Protein AF-A0A1A8XSC7-F1 (afdb_monomer)

InterPro domains:
  IPR036280 Multiheme cytochrome superfamily [SSF48695] (88-201)

Organism: NCBI:txid1860101

Sequence (23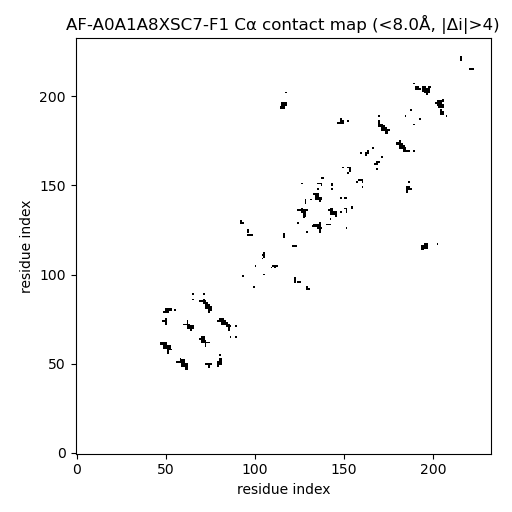3 aa):
MKKLAIYSVVVALCGSTLYAVFAAE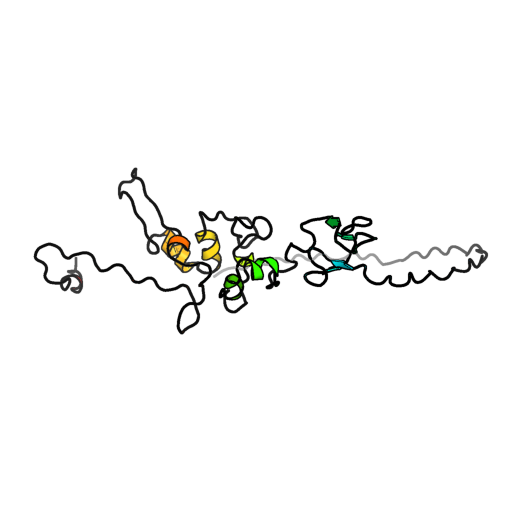KPAAAKEAAAQAEPAKEEAAKEPLVCFESRKGASEITQKDVKPGWPNVKCSPTTGAALWYGDPFDSTVPKDKRPAPIPTMAAMVPDLANFEHGRGRIWCMDCHHTTQRNKLVDHFGDPISFDQPQLLCGKCHGDKLRDWRDGIHGKRIGEFTSTGKKRWFTCTECHNPHNVQDGARNRGFVKLQPEPPPQLSRGMKDAGHEKLHPIPH

Solvent-accessible surface area (backbone atoms only — not comparable to full-atom values): 15677 Å² total; per-residue (Å²): 135,90,81,88,84,86,82,88,85,88,83,85,91,84,89,80,79,92,78,87,82,81,80,86,79,82,85,76,87,75,80,84,74,84,74,77,78,74,78,77,76,75,73,72,81,70,76,77,53,63,18,23,69,84,43,87,92,74,44,75,45,71,50,45,68,77,45,96,95,38,44,43,40,41,60,35,93,88,78,35,36,49,73,46,68,49,59,90,56,68,88,67,64,74,94,58,74,65,92,71,92,50,69,67,52,50,71,75,46,54,66,67,80,72,51,45,37,61,91,76,78,42,38,73,63,66,49,26,22,88,84,53,67,89,22,26,18,47,97,89,65,50,81,33,56,75,92,45,48,49,68,48,53,29,77,80,40,48,68,59,41,48,32,35,74,76,59,79,38,75,56,74,51,69,47,90,53,95,87,44,65,66,48,72,58,54,59,67,82,79,37,63,86,61,40,43,38,33,70,100,78,58,48,44,57,71,80,77,81,77,78,78,78,78,83,70,61,93,90,56,92,69,73,68,73,76,73,53,76,79,77,88,127

Radius of gyration: 35.13 Å; Cα contacts (8 Å, |Δi|>4): 224; chains: 1; bounding box: 55×76×104 Å

pLDDT: mean 75.12, std 19.54, range [30.11, 96.62]

Secondary structure (DSSP, 8-state):
------------------------PPPP-----------------PPP-EEESSSTTT-EEE--EEETTEESEEE-TTT-BEEEES-TTTTTS-SSSS----HHHHHH-GGGGG-B-GGGTS-HHHHB-SS-TTSEE-SSS-EE-TT-HHHHHTTT-HHHHHHHHHTSSS-EEE-SSSSS-EEE--GGGTS-TTB-B-TTTT-BSPPPPPPPPPPPPTT-S-SGGGGSPPPP-

Nearest PDB structures (foldseek):
  3ng2-assembly1_B  TM=2.101E-01  e=7.142E+00  Rattus norvegicus

Foldseek 3Di:
DDDDDDDDDDDDDDDDDDDDDDDDDDDDDDDDPPPPPDPPPPPPPPDFLKAAEPDVPPDIDTWDAPDVVFTQFDADPVPSHTPDGGPPCVVVQDPDQADDDDPVCCVPPVCVVVQQAPVRPHHLCLFAQRPPRCFGAAPVRDTHHPVASLRSVCVPPVVQSVCLVVPVDFDKDWDPDPPTDIDTDHPVVQWPPRQQQDDPRGGGTDDDDDDPDDDDDPPDPDPVVVVDDDDDD

Structure (mmCIF, N/CA/C/O backbone):
data_AF-A0A1A8XSC7-F1
#
_entry.id   AF-A0A1A8XSC7-F1
#
loop_
_atom_site.group_PDB
_atom_site.id
_atom_site.type_symbol
_atom_site.label_atom_id
_atom_site.label_alt_id
_atom_site.label_comp_id
_atom_site.label_asym_id
_atom_site.label_entity_id
_atom_site.label_seq_id
_atom_site.pdbx_PDB_ins_code
_atom_site.Cartn_x
_atom_site.Cartn_y
_atom_site.Cartn_z
_atom_site.occupancy
_atom_site.B_iso_or_equiv
_atom_site.auth_seq_id
_atom_site.auth_comp_id
_atom_site.auth_asym_id
_atom_site.auth_atom_id
_atom_site.pdbx_PDB_model_num
ATOM 1 N N . MET A 1 1 ? -19.253 -53.123 13.949 1.00 36.94 1 MET A N 1
ATOM 2 C CA . MET A 1 1 ? -20.228 -54.020 13.294 1.00 36.94 1 MET A CA 1
ATOM 3 C C . MET A 1 1 ? -20.602 -53.436 11.937 1.00 36.94 1 MET A C 1
ATOM 5 O O . MET A 1 1 ? -21.121 -52.337 11.932 1.00 36.94 1 MET A O 1
ATOM 9 N N . LYS A 1 2 ? -20.310 -54.191 10.860 1.00 36.22 2 LYS A N 1
ATOM 10 C CA . LYS A 1 2 ? -20.914 -54.225 9.501 1.00 36.22 2 LYS A CA 1
ATOM 11 C C . LYS A 1 2 ? -21.021 -52.917 8.674 1.00 36.22 2 LYS A C 1
ATOM 13 O O . LYS A 1 2 ? -21.604 -51.963 9.146 1.00 36.22 2 LYS A O 1
ATOM 18 N N . LYS A 1 3 ? -20.630 -52.828 7.393 1.00 37.50 3 LYS A N 1
ATOM 19 C CA . LYS A 1 3 ? -19.954 -53.714 6.417 1.00 37.50 3 LYS A CA 1
ATOM 20 C C . LYS A 1 3 ? -19.481 -52.835 5.236 1.00 37.50 3 LYS A C 1
ATOM 22 O O . LYS A 1 3 ? -20.209 -51.946 4.812 1.00 37.50 3 LYS A O 1
ATOM 27 N N . LEU A 1 4 ? -18.299 -53.148 4.705 1.00 47.28 4 LEU A N 1
ATOM 28 C CA . LEU A 1 4 ? -17.791 -52.752 3.386 1.00 47.28 4 LEU A CA 1
ATOM 29 C C . LEU A 1 4 ? -18.582 -53.470 2.276 1.00 47.28 4 LEU A C 1
ATOM 31 O O . LEU A 1 4 ? -18.972 -54.623 2.471 1.00 47.28 4 LEU A O 1
ATOM 35 N N . ALA A 1 5 ? -18.758 -52.836 1.114 1.00 44.12 5 ALA A N 1
ATOM 36 C CA . ALA A 1 5 ? -19.238 -53.499 -0.099 1.00 44.12 5 ALA A CA 1
ATOM 37 C C . ALA A 1 5 ? -18.384 -53.082 -1.306 1.00 44.12 5 ALA A C 1
ATOM 39 O O . ALA A 1 5 ? -18.576 -52.032 -1.911 1.00 44.12 5 ALA A O 1
ATOM 40 N N . ILE A 1 6 ? -17.414 -53.944 -1.596 1.00 43.53 6 ILE A N 1
ATOM 41 C CA . ILE A 1 6 ? -16.672 -54.066 -2.849 1.00 43.53 6 ILE A CA 1
ATOM 42 C C . ILE A 1 6 ? -17.483 -55.037 -3.716 1.00 43.53 6 ILE A C 1
ATOM 44 O O . ILE A 1 6 ? -17.836 -56.107 -3.223 1.00 43.53 6 ILE A O 1
ATOM 48 N N . TYR A 1 7 ? -17.745 -54.706 -4.981 1.00 39.22 7 TYR A N 1
ATOM 49 C CA . TYR A 1 7 ? -18.117 -55.703 -5.988 1.00 39.22 7 TYR A CA 1
ATOM 50 C C . TYR A 1 7 ? -17.350 -55.456 -7.282 1.00 39.22 7 TYR A C 1
ATOM 52 O O . TYR A 1 7 ? -17.607 -54.516 -8.029 1.00 39.22 7 TYR A O 1
ATOM 60 N N . SER A 1 8 ? -16.394 -56.348 -7.505 1.00 36.47 8 SER A N 1
ATOM 61 C CA . SER A 1 8 ? -15.754 -56.636 -8.777 1.00 36.47 8 SER A CA 1
ATOM 62 C C . SER A 1 8 ? -16.719 -57.433 -9.660 1.00 36.47 8 SER A C 1
ATOM 64 O O . SER A 1 8 ? -17.289 -58.416 -9.189 1.00 36.47 8 SER A O 1
ATOM 66 N N . VAL A 1 9 ? -16.834 -57.088 -10.944 1.00 40.62 9 VAL A N 1
ATOM 67 C CA . VAL A 1 9 ? -17.224 -58.036 -12.000 1.00 40.62 9 VAL A CA 1
ATOM 68 C C . VAL A 1 9 ? -16.253 -57.873 -13.166 1.00 40.62 9 VAL A C 1
ATOM 70 O O . VAL A 1 9 ? -16.079 -56.789 -13.714 1.00 40.62 9 VAL A O 1
ATOM 73 N N . VAL A 1 10 ? -15.600 -58.987 -13.483 1.00 38.53 10 VAL A N 1
ATOM 74 C CA . VAL A 1 10 ? -14.667 -59.229 -14.583 1.00 38.53 10 VAL A CA 1
ATOM 75 C C . VAL A 1 10 ? -15.436 -59.910 -15.717 1.00 38.53 10 VAL A C 1
ATOM 77 O O . VAL A 1 10 ? -16.060 -60.935 -15.462 1.00 38.53 10 VAL A O 1
ATOM 80 N N . VAL A 1 11 ? -15.331 -59.396 -16.948 1.00 36.97 11 VAL A N 1
ATOM 81 C CA . VAL A 1 11 ? -15.501 -60.116 -18.235 1.00 36.97 11 VAL A CA 1
ATOM 82 C C . VAL A 1 11 ? -14.579 -59.383 -19.230 1.00 36.97 11 VAL A C 1
ATOM 84 O O . VAL A 1 11 ? -14.825 -58.225 -19.538 1.00 36.97 11 VAL A O 1
ATOM 87 N N . ALA A 1 12 ? -13.340 -59.810 -19.481 1.00 36.09 12 ALA A N 1
ATOM 88 C CA . ALA A 1 12 ? -12.877 -60.932 -20.308 1.00 36.09 12 ALA A CA 1
ATOM 89 C C . ALA A 1 12 ? -13.112 -60.763 -21.830 1.00 36.09 12 ALA A C 1
ATOM 91 O O . ALA A 1 12 ? -14.204 -60.995 -22.328 1.00 36.09 12 ALA A O 1
ATOM 92 N N . LEU A 1 13 ? -11.996 -60.460 -22.517 1.00 34.28 13 LEU A N 1
ATOM 93 C CA . LEU A 1 13 ? -11.533 -60.991 -23.813 1.00 34.28 13 LEU A CA 1
ATOM 94 C C . LEU A 1 13 ? -12.309 -60.684 -25.108 1.00 34.28 13 LEU A C 1
ATOM 96 O O . LEU A 1 13 ? -13.335 -61.286 -25.383 1.00 34.28 13 LEU A O 1
ATOM 100 N N . CYS A 1 14 ? -11.675 -59.855 -25.947 1.00 31.55 14 CYS A N 1
ATOM 101 C CA . CYS A 1 14 ? -11.429 -60.011 -27.397 1.00 31.55 14 CYS A CA 1
ATOM 102 C C . CYS A 1 14 ? -10.507 -58.826 -27.782 1.00 31.55 14 CYS A C 1
ATOM 104 O O . CYS A 1 14 ? -10.908 -57.683 -27.629 1.00 31.55 14 CYS A O 1
ATOM 106 N N . GLY A 1 15 ? -9.233 -58.933 -28.166 1.00 37.44 15 GLY A N 1
ATOM 107 C CA . GLY A 1 15 ? -8.536 -60.020 -28.839 1.00 37.44 15 GLY A CA 1
ATOM 108 C C . GLY A 1 15 ? -8.502 -59.793 -30.353 1.00 37.44 15 GLY A C 1
ATOM 109 O O . GLY A 1 15 ? -9.003 -60.636 -31.080 1.00 37.44 15 GLY A O 1
ATOM 110 N N . SER A 1 16 ? -7.948 -58.676 -30.843 1.00 44.84 16 SER A N 1
ATOM 111 C CA . SER A 1 16 ? -7.722 -58.476 -32.286 1.00 44.84 16 SER A CA 1
ATOM 112 C C . SER A 1 16 ? -6.437 -57.684 -32.559 1.00 44.84 16 SER A C 1
ATOM 114 O O . SER A 1 16 ? -6.427 -56.461 -32.662 1.00 44.84 16 SER A O 1
ATOM 116 N N . THR A 1 17 ? -5.339 -58.439 -32.575 1.00 41.50 17 THR A N 1
ATOM 117 C CA . THR A 1 17 ? -4.285 -58.453 -33.604 1.00 41.50 17 THR A CA 1
ATOM 118 C C . THR A 1 17 ? -4.012 -57.172 -34.403 1.00 41.50 17 THR A C 1
ATOM 120 O O . THR A 1 17 ? -4.760 -56.796 -35.304 1.00 41.50 17 THR A O 1
ATOM 123 N N . LEU A 1 18 ? -2.824 -56.620 -34.150 1.00 44.22 18 LEU A N 1
ATOM 124 C CA . LEU A 1 18 ? -2.023 -55.824 -35.078 1.00 44.22 18 LEU A CA 1
ATOM 125 C C . LEU A 1 18 ? -1.808 -56.583 -36.398 1.00 44.22 18 LEU A C 1
ATOM 127 O O . LEU A 1 18 ? -1.212 -57.656 -36.389 1.00 44.22 18 LEU A O 1
ATOM 131 N N . TYR A 1 19 ? -2.205 -55.988 -37.521 1.00 35.56 19 TYR A N 1
ATOM 132 C CA . TYR A 1 19 ? -1.613 -56.260 -38.832 1.00 35.56 19 TYR A CA 1
ATOM 133 C C . TYR A 1 19 ? -1.461 -54.933 -39.578 1.00 35.56 19 TYR A C 1
ATOM 135 O O . TYR A 1 19 ? -2.434 -54.334 -40.030 1.00 35.56 19 TYR A O 1
ATOM 143 N N . ALA A 1 20 ? -0.217 -54.462 -39.671 1.00 42.94 20 ALA A N 1
ATOM 144 C CA . ALA A 1 20 ? 0.171 -53.397 -40.581 1.00 42.94 20 ALA A CA 1
ATOM 145 C C . ALA A 1 20 ? 0.176 -53.960 -42.010 1.00 42.94 20 ALA A C 1
ATOM 147 O O . ALA A 1 20 ? 0.915 -54.898 -42.310 1.00 42.94 20 ALA A O 1
ATOM 148 N N . VAL A 1 21 ? -0.652 -53.393 -42.885 1.00 40.00 21 VAL A N 1
ATOM 149 C CA . VAL A 1 21 ? -0.603 -53.654 -44.326 1.00 40.00 21 VAL A CA 1
ATOM 150 C C . VAL A 1 21 ? 0.410 -52.687 -44.931 1.00 40.00 21 VAL A C 1
ATOM 152 O O . VAL A 1 21 ? 0.133 -51.501 -45.086 1.00 40.00 21 VAL A O 1
ATOM 155 N N . PHE A 1 22 ? 1.596 -53.196 -45.262 1.00 36.81 22 PHE A N 1
ATOM 156 C CA . PHE A 1 22 ? 2.521 -52.525 -46.169 1.00 36.81 22 PHE A CA 1
ATOM 157 C C . PHE A 1 22 ? 2.090 -52.845 -47.603 1.00 36.81 22 PHE A C 1
ATOM 159 O O . PHE A 1 22 ? 2.323 -53.948 -48.095 1.00 36.81 22 PHE A O 1
ATOM 166 N N . ALA A 1 23 ? 1.443 -51.890 -48.270 1.00 39.00 23 ALA A N 1
ATOM 167 C CA . ALA A 1 23 ? 1.305 -51.918 -49.718 1.00 39.00 23 ALA A CA 1
ATOM 168 C C . ALA A 1 23 ? 2.609 -51.387 -50.330 1.00 39.00 23 ALA A C 1
ATOM 170 O O . ALA A 1 23 ? 3.002 -50.246 -50.099 1.00 39.00 23 ALA A O 1
ATOM 171 N N . ALA A 1 24 ? 3.300 -52.254 -51.065 1.00 35.97 24 ALA A N 1
ATOM 172 C CA . ALA A 1 24 ? 4.473 -51.907 -51.846 1.00 35.97 24 ALA A CA 1
ATOM 173 C C . ALA A 1 24 ? 4.038 -51.213 -53.145 1.00 35.97 24 ALA A C 1
ATOM 175 O O . ALA A 1 24 ? 3.480 -51.861 -54.031 1.00 35.97 24 ALA A O 1
ATOM 176 N N . GLU A 1 25 ? 4.338 -49.922 -53.285 1.00 43.41 25 GLU A N 1
ATOM 177 C CA . GLU A 1 25 ? 4.383 -49.262 -54.591 1.00 43.41 25 GLU A CA 1
ATOM 178 C C . GLU A 1 25 ? 5.827 -49.205 -55.100 1.00 43.41 25 GLU A C 1
ATOM 180 O O . GLU A 1 25 ? 6.772 -48.817 -54.413 1.00 43.41 25 GLU A O 1
ATOM 185 N N . LYS A 1 26 ? 5.976 -49.681 -56.333 1.00 37.47 26 LYS A N 1
ATOM 186 C CA . LYS A 1 26 ? 7.204 -49.766 -57.122 1.00 37.47 26 LYS A CA 1
ATOM 187 C C . LYS A 1 26 ? 7.673 -48.341 -57.480 1.00 37.47 26 LYS A C 1
ATOM 189 O O . LYS A 1 26 ? 6.829 -47.519 -57.831 1.00 37.47 26 LYS A O 1
ATOM 194 N N . PRO A 1 27 ? 8.981 -48.026 -57.439 1.00 37.53 27 PRO A N 1
ATOM 195 C CA . PRO A 1 27 ? 9.448 -46.653 -57.584 1.00 37.53 27 PRO A CA 1
ATOM 196 C C . PRO A 1 27 ? 9.370 -46.209 -59.049 1.00 37.53 27 PRO A C 1
ATOM 198 O O . PRO A 1 27 ? 9.966 -46.828 -59.933 1.00 37.53 27 PRO A O 1
ATOM 201 N N . ALA A 1 28 ? 8.651 -45.117 -59.308 1.00 34.94 28 ALA A N 1
ATOM 202 C CA . ALA A 1 28 ? 8.804 -44.357 -60.539 1.00 34.94 28 ALA A CA 1
ATOM 203 C C . ALA A 1 28 ? 10.085 -43.519 -60.433 1.00 34.94 28 ALA A C 1
ATOM 205 O O . ALA A 1 28 ? 10.288 -42.786 -59.466 1.00 34.94 28 ALA A O 1
ATOM 206 N N . ALA A 1 29 ? 10.963 -43.670 -61.422 1.00 39.88 29 ALA A N 1
ATOM 207 C CA . ALA A 1 29 ? 12.232 -42.970 -61.527 1.00 39.88 29 ALA A CA 1
ATOM 208 C C . ALA A 1 29 ? 12.029 -41.444 -61.545 1.00 39.88 29 ALA A C 1
ATOM 210 O O . ALA A 1 29 ? 11.581 -40.879 -62.543 1.00 39.88 29 ALA A O 1
ATOM 211 N N . ALA A 1 30 ? 12.395 -40.775 -60.452 1.00 34.94 30 ALA A N 1
ATOM 212 C CA . ALA A 1 30 ? 12.607 -39.337 -60.441 1.00 34.94 30 ALA A CA 1
ATOM 213 C C . ALA A 1 30 ? 14.041 -39.060 -60.909 1.00 34.94 30 ALA A C 1
ATOM 215 O O . ALA A 1 30 ? 15.007 -39.479 -60.274 1.00 34.94 30 ALA A O 1
ATOM 216 N N . LYS A 1 31 ? 14.173 -38.373 -62.047 1.00 35.12 31 LYS A N 1
ATOM 217 C CA . LYS A 1 31 ? 15.425 -37.739 -62.466 1.00 35.12 31 LYS A CA 1
ATOM 218 C C . LYS A 1 31 ? 15.858 -36.757 -61.376 1.00 35.12 31 LYS A C 1
ATOM 220 O O . LYS A 1 31 ? 15.142 -35.794 -61.110 1.00 35.12 31 LYS A O 1
ATOM 225 N N . GLU A 1 32 ? 17.041 -36.970 -60.809 1.00 30.11 32 GLU A N 1
ATOM 226 C CA . GLU A 1 32 ? 17.789 -35.925 -60.113 1.00 30.11 32 GLU A CA 1
ATOM 227 C C . GLU A 1 32 ? 18.066 -34.785 -61.099 1.00 30.11 32 GLU A C 1
ATOM 229 O O . GLU A 1 32 ? 18.930 -34.874 -61.970 1.00 30.11 32 GLU A O 1
ATOM 234 N N . ALA A 1 33 ? 17.313 -33.697 -60.970 1.00 33.00 33 ALA A N 1
ATOM 235 C CA . ALA A 1 33 ? 17.816 -32.383 -61.319 1.00 33.00 33 ALA A CA 1
ATOM 236 C C . ALA A 1 33 ? 18.421 -31.818 -60.034 1.00 33.00 33 ALA A C 1
ATOM 238 O O . ALA A 1 33 ? 17.700 -31.382 -59.137 1.00 33.00 33 ALA A O 1
ATOM 239 N N . ALA A 1 34 ? 19.747 -31.890 -59.929 1.00 33.66 34 ALA A N 1
ATOM 240 C CA . ALA A 1 34 ? 20.508 -31.207 -58.899 1.00 33.66 34 ALA A CA 1
ATOM 241 C C . ALA A 1 34 ? 20.310 -29.691 -59.066 1.00 33.66 34 ALA A C 1
ATOM 243 O O . ALA A 1 34 ? 21.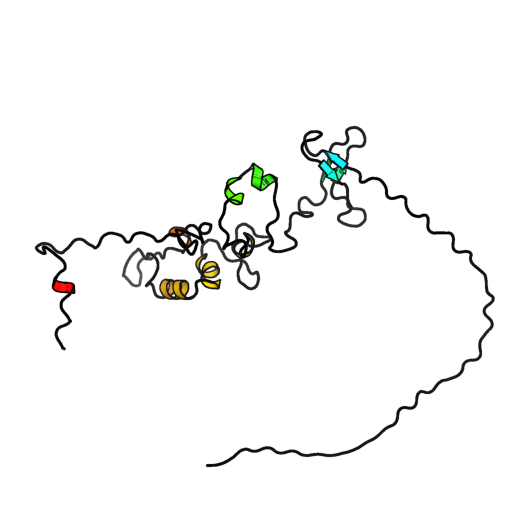041 -29.027 -59.799 1.00 33.66 34 ALA A O 1
ATOM 244 N N . ALA A 1 35 ? 19.286 -29.149 -58.409 1.00 34.97 35 ALA A N 1
ATOM 245 C CA . ALA A 1 35 ? 19.199 -27.728 -58.136 1.00 34.97 35 ALA A CA 1
ATOM 246 C C . ALA A 1 35 ? 20.255 -27.430 -57.070 1.00 34.97 35 ALA A C 1
ATOM 248 O O . ALA A 1 35 ? 20.116 -27.806 -55.906 1.00 34.97 35 ALA A O 1
ATOM 249 N N . GLN A 1 36 ? 21.354 -26.826 -57.509 1.00 36.91 36 GLN A N 1
ATOM 250 C CA . GLN A 1 36 ? 22.374 -26.278 -56.632 1.00 36.91 36 GLN A CA 1
ATOM 251 C C . GLN A 1 36 ? 21.684 -25.278 -55.700 1.00 36.91 36 GLN A C 1
ATOM 253 O O . GLN A 1 36 ? 21.154 -24.265 -56.152 1.00 36.91 36 GLN A O 1
ATOM 258 N N . ALA A 1 37 ? 21.639 -25.601 -54.409 1.00 39.28 37 ALA A N 1
ATOM 259 C CA . ALA A 1 37 ? 21.249 -24.647 -53.390 1.00 39.28 37 ALA A CA 1
ATOM 260 C C . ALA A 1 37 ? 22.283 -23.516 -53.407 1.00 39.28 37 ALA A C 1
ATOM 262 O O . ALA A 1 37 ? 23.449 -23.733 -53.070 1.00 39.28 37 ALA A O 1
ATOM 263 N N . GLU A 1 38 ? 21.867 -22.327 -53.842 1.00 38.31 38 GLU A N 1
ATOM 264 C CA . GLU A 1 38 ? 22.633 -21.112 -53.591 1.00 38.31 38 GLU A CA 1
ATOM 265 C C . GLU A 1 38 ? 22.860 -21.002 -52.077 1.00 38.31 38 GLU A C 1
ATOM 267 O O . GLU A 1 38 ? 21.919 -21.202 -51.299 1.00 38.31 38 GLU A O 1
ATOM 272 N N . PRO A 1 39 ? 24.090 -20.714 -51.624 1.00 36.94 39 PRO A N 1
ATOM 273 C CA . PRO A 1 39 ? 24.331 -20.512 -50.212 1.00 36.94 39 PRO A CA 1
ATOM 274 C C . PRO A 1 39 ? 23.514 -19.298 -49.778 1.00 36.94 39 PRO A C 1
ATOM 276 O O . PRO A 1 39 ? 23.629 -18.214 -50.359 1.00 36.94 39 PRO A O 1
ATOM 279 N N . ALA A 1 40 ? 22.673 -19.497 -48.762 1.00 40.56 40 ALA A N 1
ATOM 280 C CA . ALA A 1 40 ? 22.023 -18.409 -48.059 1.00 40.56 40 ALA A CA 1
ATOM 281 C C . ALA A 1 40 ? 23.102 -17.379 -47.720 1.00 40.56 40 ALA A C 1
ATOM 283 O O . ALA A 1 40 ? 24.051 -17.687 -46.996 1.00 40.56 40 ALA A O 1
ATOM 284 N N . LYS A 1 41 ? 22.982 -16.177 -48.297 1.00 33.94 41 LYS A N 1
ATOM 285 C CA . LYS A 1 41 ? 23.755 -15.025 -47.852 1.00 33.94 41 LYS A CA 1
ATOM 286 C C . LYS A 1 41 ? 23.493 -14.896 -46.363 1.00 33.94 41 LYS A C 1
ATOM 288 O O . LYS A 1 41 ? 22.394 -14.533 -45.954 1.00 33.94 41 LYS A O 1
ATOM 293 N N . GLU A 1 42 ? 24.509 -15.234 -45.589 1.00 42.88 42 GLU A N 1
ATOM 294 C CA . GLU A 1 42 ? 24.649 -14.827 -44.210 1.00 42.88 42 GLU A CA 1
ATOM 295 C C . GLU A 1 42 ? 24.476 -13.308 -44.208 1.00 42.88 42 GLU A C 1
ATOM 297 O O . GLU A 1 42 ? 25.292 -12.556 -44.751 1.00 42.88 42 GLU A O 1
ATOM 302 N N . GLU A 1 43 ? 23.307 -12.867 -43.753 1.00 44.00 43 GLU A N 1
ATOM 303 C CA . GLU A 1 43 ? 22.984 -11.461 -43.632 1.00 44.00 43 GLU A CA 1
ATOM 304 C C . GLU A 1 43 ? 23.936 -10.933 -42.565 1.00 44.00 43 GLU A C 1
ATOM 306 O O . GLU A 1 43 ? 23.776 -11.218 -41.379 1.00 44.00 43 GLU A O 1
ATOM 311 N N . ALA A 1 44 ? 25.006 -10.272 -43.019 1.00 36.44 44 ALA A N 1
ATOM 312 C CA . ALA A 1 44 ? 26.000 -9.660 -42.158 1.00 36.44 44 ALA A CA 1
ATOM 313 C C . ALA A 1 44 ? 25.262 -8.935 -41.035 1.00 36.44 44 ALA A C 1
ATOM 315 O O . ALA A 1 44 ? 24.423 -8.073 -41.316 1.00 36.44 44 ALA A O 1
ATOM 316 N N . ALA A 1 45 ? 25.533 -9.332 -39.791 1.00 43.62 45 ALA A N 1
ATOM 317 C CA . ALA A 1 45 ? 24.949 -8.718 -38.614 1.00 43.62 45 ALA A CA 1
ATOM 318 C C . ALA A 1 45 ? 25.239 -7.215 -38.682 1.00 43.62 45 ALA A C 1
ATOM 320 O O . ALA A 1 45 ? 26.351 -6.772 -38.400 1.00 43.62 45 ALA A O 1
ATOM 321 N N . LYS A 1 46 ? 24.254 -6.438 -39.153 1.00 58.50 46 LYS A N 1
ATOM 322 C CA . LYS A 1 46 ? 24.334 -4.981 -39.180 1.00 58.50 46 LYS A CA 1
ATOM 323 C C . LYS A 1 46 ? 24.585 -4.553 -37.746 1.00 58.50 46 LYS A C 1
ATOM 325 O O . LYS A 1 46 ? 23.862 -4.987 -36.847 1.00 58.50 46 LYS A O 1
ATOM 330 N N . GLU A 1 47 ? 25.613 -3.734 -37.548 1.00 65.38 47 GLU A N 1
ATOM 331 C CA . GLU A 1 47 ? 25.861 -3.126 -36.249 1.00 65.38 47 GLU A CA 1
ATOM 332 C C . GLU A 1 47 ? 24.550 -2.522 -35.723 1.00 65.38 47 GLU A C 1
ATOM 334 O O . GLU A 1 47 ? 23.797 -1.920 -36.502 1.00 65.38 47 GLU A O 1
ATOM 339 N N . PRO A 1 48 ? 24.228 -2.729 -34.435 1.00 77.94 48 PRO A N 1
ATOM 340 C CA . PRO A 1 48 ? 22.977 -2.251 -33.875 1.00 77.94 48 PRO A CA 1
ATOM 341 C C . PRO A 1 48 ? 22.899 -0.734 -34.062 1.00 77.94 48 PRO A C 1
ATOM 343 O O . PRO A 1 48 ? 23.744 0.001 -33.559 1.00 77.94 48 PRO A O 1
ATOM 346 N N . LEU A 1 49 ? 21.893 -0.255 -34.798 1.00 85.56 49 LEU A N 1
ATOM 347 C CA . LEU A 1 49 ? 21.703 1.177 -35.006 1.00 85.56 49 LEU A CA 1
ATOM 348 C C . LEU A 1 49 ? 21.275 1.808 -33.674 1.00 85.56 49 LEU A C 1
ATOM 350 O O . LEU A 1 49 ? 20.194 1.510 -33.167 1.00 85.56 49 LEU A O 1
ATOM 354 N N . VAL A 1 50 ? 22.127 2.655 -33.095 1.00 87.62 50 VAL A N 1
ATOM 355 C CA . VAL A 1 50 ? 21.883 3.323 -31.809 1.00 87.62 50 VAL A CA 1
ATOM 356 C C . VAL A 1 50 ? 21.518 4.790 -32.041 1.00 87.62 50 VAL A C 1
ATOM 358 O O . VAL A 1 50 ? 22.265 5.518 -32.694 1.00 87.62 50 VAL A O 1
ATOM 361 N N . CYS A 1 51 ? 20.384 5.232 -31.492 1.00 88.00 51 CYS A N 1
ATOM 362 C CA . CYS A 1 51 ? 20.006 6.643 -31.432 1.00 88.00 51 CYS A CA 1
ATOM 363 C C . CYS A 1 51 ? 20.261 7.212 -30.028 1.00 88.00 51 CYS A C 1
ATOM 365 O O . CYS A 1 51 ? 20.171 6.484 -29.043 1.00 88.00 51 CYS A O 1
ATOM 367 N N . PHE A 1 52 ? 20.463 8.526 -29.903 1.00 88.06 52 PHE A N 1
ATOM 368 C CA . PHE A 1 52 ? 20.375 9.207 -28.602 1.00 88.06 52 PHE A CA 1
ATOM 369 C C . PHE A 1 52 ? 18.991 9.841 -28.404 1.00 88.06 52 PHE A C 1
ATOM 371 O O . PHE A 1 52 ? 18.430 10.406 -29.343 1.00 88.06 52 PHE A O 1
ATOM 378 N N . GLU A 1 53 ? 18.433 9.782 -27.193 1.00 81.00 53 GLU A N 1
ATOM 379 C CA . GLU A 1 53 ? 17.043 10.216 -26.955 1.00 81.00 53 GLU A CA 1
ATOM 380 C C . GLU A 1 53 ? 16.904 11.722 -26.698 1.00 81.00 53 GLU A C 1
ATOM 382 O O . GLU A 1 53 ? 15.928 12.339 -27.112 1.00 81.00 53 GLU A O 1
ATOM 387 N N . SER A 1 54 ? 17.855 12.321 -25.974 1.00 75.12 54 SER A N 1
ATOM 388 C CA . SER A 1 54 ? 17.774 13.728 -25.536 1.00 75.12 54 SER A CA 1
ATOM 389 C C . SER A 1 54 ? 19.088 14.479 -25.713 1.00 75.12 54 SER A C 1
ATOM 391 O O . SER A 1 54 ? 19.138 15.527 -26.353 1.00 75.12 54 SER A O 1
ATOM 393 N N . ARG A 1 55 ? 20.174 13.946 -25.148 1.00 71.25 55 ARG A N 1
ATOM 394 C CA . ARG A 1 55 ? 21.527 14.498 -25.274 1.00 71.25 55 ARG A CA 1
ATOM 395 C C . ARG A 1 55 ? 22.470 13.367 -25.644 1.00 71.25 55 ARG A C 1
ATOM 397 O O . ARG A 1 55 ? 22.390 12.291 -25.053 1.00 71.25 55 ARG A O 1
ATOM 404 N N . LYS A 1 56 ? 23.362 13.617 -26.602 1.00 72.00 56 LYS A N 1
ATOM 405 C CA . LYS A 1 56 ? 24.394 12.652 -26.994 1.00 72.00 56 LYS A CA 1
ATOM 406 C C . LYS A 1 56 ? 25.207 12.250 -25.752 1.00 72.00 56 LYS A C 1
ATOM 408 O O . LYS A 1 56 ? 25.715 13.129 -25.061 1.00 72.00 56 LYS A O 1
ATOM 413 N N . GLY A 1 57 ? 25.270 10.949 -25.457 1.00 69.75 57 GLY A N 1
ATOM 414 C CA . GLY A 1 57 ? 25.954 10.391 -24.283 1.00 69.75 57 GLY A CA 1
ATOM 415 C C . GLY A 1 57 ? 25.175 10.405 -22.957 1.00 69.75 57 GLY A C 1
ATOM 416 O O . GLY A 1 57 ? 25.741 10.009 -21.945 1.00 69.75 57 GLY A O 1
ATOM 417 N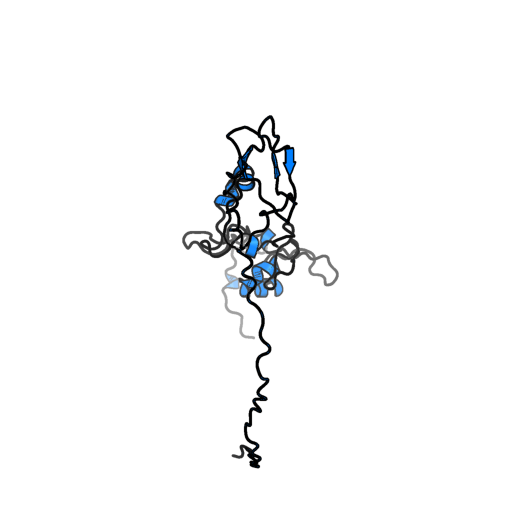 N . ALA A 1 58 ? 23.912 10.856 -22.923 1.00 71.00 58 ALA A N 1
ATOM 418 C CA . ALA A 1 58 ? 23.080 10.797 -21.710 1.00 71.00 58 ALA A CA 1
ATOM 419 C C . ALA A 1 58 ? 22.210 9.535 -21.662 1.00 71.00 58 ALA A C 1
ATOM 421 O O . ALA A 1 58 ? 22.234 8.796 -20.682 1.00 71.00 58 ALA A O 1
ATOM 422 N N . SER A 1 59 ? 21.449 9.290 -22.727 1.00 77.50 59 SER A N 1
ATOM 423 C CA . SER A 1 59 ? 20.689 8.059 -22.909 1.00 77.50 59 SER A CA 1
ATOM 424 C C . SER A 1 59 ? 20.684 7.667 -24.381 1.00 77.50 59 SER A C 1
ATOM 426 O O . SER A 1 59 ? 20.551 8.509 -25.278 1.00 77.50 59 SER A O 1
ATOM 428 N N . GLU A 1 60 ? 20.896 6.377 -24.608 1.00 84.56 60 GLU A N 1
ATOM 429 C CA . GLU A 1 60 ? 21.042 5.765 -25.921 1.00 84.56 60 GLU A CA 1
ATOM 430 C C . GLU A 1 60 ? 20.064 4.598 -26.042 1.00 84.56 60 GLU A C 1
ATOM 432 O O . GLU A 1 60 ? 19.836 3.857 -25.084 1.00 84.56 60 GLU A O 1
ATOM 437 N N . ILE A 1 61 ? 19.475 4.447 -27.223 1.00 82.81 61 ILE A N 1
ATOM 438 C CA . ILE A 1 61 ? 18.474 3.432 -27.524 1.00 82.81 61 ILE A CA 1
ATOM 439 C C . ILE A 1 61 ? 18.836 2.711 -28.818 1.00 82.81 61 ILE A C 1
ATOM 441 O O . ILE A 1 61 ? 19.063 3.326 -29.858 1.00 82.81 61 ILE A O 1
ATOM 445 N N . THR A 1 62 ? 18.875 1.383 -28.764 1.00 88.81 62 THR A N 1
ATOM 446 C CA . THR A 1 62 ? 19.090 0.542 -29.943 1.00 88.81 62 THR A CA 1
ATOM 447 C C . THR A 1 62 ? 17.780 0.341 -30.702 1.00 88.81 62 THR A C 1
ATOM 449 O O . THR A 1 62 ? 16.769 -0.066 -30.116 1.00 88.81 62 THR A O 1
ATOM 452 N N . GLN A 1 63 ? 17.804 0.587 -32.013 1.00 86.69 63 GLN A N 1
ATOM 453 C CA . GLN A 1 63 ? 16.695 0.293 -32.910 1.00 86.69 63 GLN A CA 1
ATOM 454 C C . GLN A 1 63 ? 16.539 -1.226 -33.085 1.00 86.69 63 GLN A C 1
ATOM 456 O O . GLN A 1 63 ? 17.467 -1.923 -33.488 1.00 86.69 63 GLN A O 1
ATOM 461 N N . LYS A 1 64 ? 15.338 -1.725 -32.793 1.00 88.69 64 LYS A N 1
ATOM 462 C CA . LYS A 1 64 ? 14.889 -3.113 -32.953 1.00 88.69 64 LYS A CA 1
ATOM 463 C C . LYS A 1 64 ? 13.436 -3.138 -33.426 1.00 88.69 64 LYS A C 1
ATOM 465 O O . LYS A 1 64 ? 12.663 -2.232 -33.115 1.00 88.69 64 LYS A O 1
ATOM 470 N N . ASP A 1 65 ? 13.043 -4.200 -34.113 1.00 88.25 65 ASP A N 1
ATOM 471 C CA . ASP A 1 65 ? 11.652 -4.399 -34.520 1.00 88.25 65 ASP A CA 1
ATOM 472 C C . ASP A 1 65 ? 10.814 -4.943 -33.351 1.00 88.25 65 ASP A C 1
ATOM 474 O O . ASP A 1 65 ? 11.130 -5.982 -32.772 1.00 88.25 65 ASP A O 1
ATOM 478 N N . VAL A 1 66 ? 9.739 -4.230 -32.992 1.00 84.00 66 VAL A N 1
ATOM 479 C CA . VAL A 1 66 ? 8.735 -4.669 -31.998 1.00 84.00 66 VAL A CA 1
ATOM 480 C C . VAL A 1 66 ? 7.743 -5.635 -32.647 1.00 84.00 66 VAL A C 1
ATOM 482 O O . VAL A 1 66 ? 7.323 -6.625 -32.053 1.00 84.00 66 VAL A O 1
ATOM 485 N N . LYS A 1 67 ? 7.374 -5.347 -33.896 1.00 81.75 67 LYS A N 1
ATOM 486 C CA . LYS A 1 67 ? 6.656 -6.241 -34.812 1.00 81.75 67 LYS A CA 1
ATOM 487 C C . LYS A 1 67 ? 7.406 -6.221 -36.143 1.00 81.75 67 LYS A C 1
ATOM 489 O O . LYS A 1 67 ? 8.105 -5.239 -36.391 1.00 81.75 67 LYS A O 1
ATOM 494 N N . PRO A 1 68 ? 7.258 -7.235 -37.009 1.00 87.19 68 PRO A N 1
ATOM 495 C CA . PRO A 1 68 ? 7.891 -7.213 -38.326 1.00 87.19 68 PRO A CA 1
ATOM 496 C C . PRO A 1 68 ? 7.597 -5.895 -39.062 1.00 87.19 68 PRO A C 1
ATOM 498 O O . PRO A 1 68 ? 6.433 -5.574 -39.306 1.00 87.19 68 PRO A O 1
ATOM 501 N N . GLY A 1 69 ? 8.636 -5.102 -39.351 1.00 84.62 69 GLY A N 1
ATOM 502 C CA . GLY A 1 69 ? 8.507 -3.800 -40.019 1.00 84.62 69 GLY A CA 1
ATOM 503 C C . GLY A 1 69 ? 8.029 -2.635 -39.138 1.00 84.62 69 GLY A C 1
ATOM 504 O O . GLY A 1 69 ? 7.770 -1.545 -39.653 1.00 84.62 69 GLY A O 1
ATOM 505 N N . TRP A 1 70 ? 7.912 -2.829 -37.823 1.00 85.00 70 TRP A N 1
ATOM 506 C CA . TRP A 1 70 ? 7.551 -1.788 -36.861 1.00 85.00 70 TRP A CA 1
ATOM 507 C C . TRP A 1 70 ? 8.667 -1.603 -35.821 1.00 85.00 70 TRP A C 1
ATOM 509 O O . TRP A 1 70 ? 8.691 -2.323 -34.815 1.00 85.00 70 TRP A O 1
ATOM 519 N N . PRO A 1 71 ? 9.596 -0.654 -36.047 1.00 90.12 71 PRO A N 1
ATOM 520 C CA . PRO A 1 71 ? 10.713 -0.430 -35.139 1.00 90.12 71 PRO A CA 1
ATOM 521 C C . PRO A 1 71 ? 10.266 0.262 -33.842 1.00 90.12 71 PRO A C 1
ATOM 523 O O . PRO A 1 71 ? 9.325 1.057 -33.842 1.00 90.12 71 PRO A O 1
ATOM 526 N N . ASN A 1 72 ? 10.970 0.000 -32.739 1.00 88.94 72 ASN A N 1
ATOM 527 C CA . ASN A 1 72 ? 10.762 0.661 -31.443 1.00 88.94 72 ASN A CA 1
ATOM 528 C C . ASN A 1 72 ? 11.135 2.153 -31.470 1.00 88.94 72 ASN A C 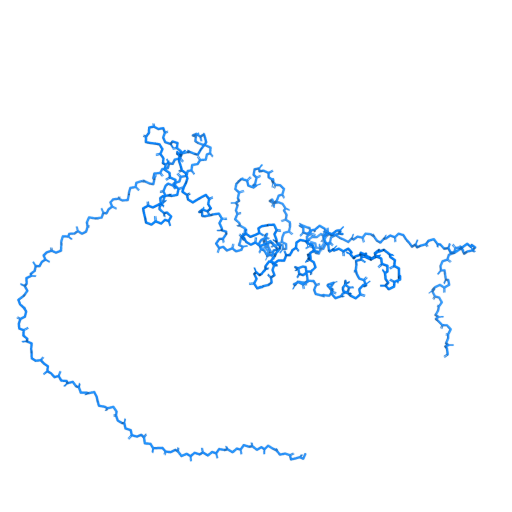1
ATOM 530 O O . ASN A 1 72 ? 10.528 2.952 -30.763 1.00 88.94 72 ASN A O 1
ATOM 534 N N . VAL A 1 73 ? 12.123 2.530 -32.282 1.00 89.00 73 VAL A N 1
ATOM 535 C CA . VAL A 1 73 ? 12.599 3.903 -32.467 1.00 89.00 73 VAL A CA 1
ATOM 536 C C . VAL A 1 73 ? 13.060 4.091 -33.910 1.00 89.00 73 VAL A C 1
ATOM 538 O O . VAL A 1 73 ? 13.500 3.141 -34.551 1.00 89.00 73 VAL A O 1
ATOM 541 N N . LYS A 1 74 ? 12.958 5.308 -34.446 1.00 90.25 74 LYS A N 1
ATOM 542 C CA . LYS A 1 74 ? 13.574 5.683 -35.727 1.00 90.25 74 LYS A CA 1
ATOM 543 C C . LYS A 1 74 ? 14.622 6.761 -35.486 1.00 90.25 74 LYS A C 1
ATOM 545 O O . LYS A 1 74 ? 14.283 7.847 -35.008 1.00 90.25 74 LYS A O 1
ATOM 550 N N . CYS A 1 75 ? 15.878 6.471 -35.821 1.00 90.44 75 CYS A N 1
ATOM 551 C CA . CYS A 1 75 ? 16.954 7.451 -35.708 1.00 90.44 75 CYS A CA 1
ATOM 552 C C . CYS A 1 75 ? 16.927 8.460 -36.867 1.00 90.44 75 CYS A C 1
ATOM 554 O O . CYS A 1 75 ? 16.600 8.128 -38.007 1.00 90.44 75 CYS A O 1
ATOM 556 N N . SER A 1 76 ? 17.351 9.689 -36.588 1.00 88.12 76 SER A N 1
ATOM 557 C CA . SER A 1 76 ? 17.717 10.675 -37.596 1.00 88.12 76 SER A CA 1
ATOM 558 C C . SER A 1 76 ? 18.980 10.219 -38.325 1.00 88.12 76 SER A C 1
ATOM 560 O O . SER A 1 76 ? 20.005 10.031 -37.665 1.00 88.12 76 SER A O 1
ATOM 562 N N . PRO A 1 77 ? 18.967 10.104 -39.662 1.00 86.06 77 PRO A N 1
ATOM 563 C CA . PRO A 1 77 ? 20.154 9.717 -40.421 1.00 86.06 77 PRO A CA 1
ATOM 564 C C . PRO A 1 77 ? 21.247 10.796 -40.411 1.00 86.06 77 PRO A C 1
ATOM 566 O O . PRO A 1 77 ? 22.402 10.493 -40.685 1.00 86.06 77 PRO A O 1
ATOM 569 N N . THR A 1 78 ? 20.905 12.053 -40.106 1.00 86.50 78 THR A N 1
ATOM 570 C CA . THR A 1 78 ? 21.853 13.179 -40.119 1.00 86.50 78 THR A CA 1
ATOM 571 C C . THR A 1 78 ? 22.438 13.475 -38.748 1.00 86.50 78 THR A C 1
ATOM 573 O O . THR A 1 78 ? 23.608 13.830 -38.643 1.00 86.50 78 THR A O 1
ATOM 576 N N . THR A 1 79 ? 21.633 13.350 -37.691 1.00 87.31 79 THR A N 1
ATOM 577 C CA . THR A 1 79 ? 22.057 13.718 -36.334 1.00 87.31 79 THR A CA 1
ATOM 578 C C . THR A 1 79 ? 22.312 12.516 -35.440 1.00 87.31 79 THR A C 1
ATOM 580 O O . THR A 1 79 ? 23.070 12.653 -34.489 1.00 87.31 79 THR A O 1
ATOM 583 N N . GLY A 1 80 ? 21.705 11.356 -35.710 1.00 86.69 80 GLY A N 1
ATOM 584 C CA . GLY A 1 80 ? 21.685 10.215 -34.789 1.00 86.69 80 GLY A CA 1
ATOM 585 C C . GLY A 1 80 ? 20.695 10.369 -33.624 1.00 86.69 80 GLY A C 1
ATOM 586 O O . GLY A 1 80 ? 20.681 9.539 -32.720 1.00 86.69 80 GLY A O 1
ATOM 587 N N . ALA A 1 81 ? 19.862 11.417 -33.617 1.00 86.75 81 ALA A N 1
ATOM 588 C CA . ALA A 1 81 ? 18.830 11.620 -32.595 1.00 86.75 81 ALA A CA 1
ATOM 589 C C . ALA A 1 81 ? 17.631 10.684 -32.810 1.00 86.75 81 ALA A C 1
ATOM 591 O O . ALA A 1 81 ? 17.273 10.405 -33.952 1.00 86.75 81 ALA A O 1
ATOM 592 N N . ALA A 1 82 ? 16.956 10.253 -31.747 1.00 89.69 82 ALA A N 1
ATOM 593 C CA . ALA A 1 82 ? 15.655 9.600 -31.854 1.00 89.69 82 ALA A CA 1
ATOM 594 C C . ALA A 1 82 ? 14.611 10.603 -32.386 1.00 89.69 82 ALA A C 1
ATOM 596 O O . ALA A 1 82 ? 14.334 11.614 -31.744 1.00 89.69 82 ALA A O 1
ATOM 597 N N . LEU A 1 83 ? 14.040 10.344 -33.568 1.00 88.94 83 LEU A N 1
ATOM 598 C CA . LEU A 1 83 ? 13.017 11.209 -34.179 1.00 88.94 83 LEU A CA 1
ATOM 599 C C . LEU A 1 83 ? 11.593 10.757 -33.870 1.00 88.94 83 LEU A C 1
ATOM 601 O O . LEU A 1 83 ? 10.656 11.546 -33.957 1.00 88.94 83 LEU A O 1
ATOM 605 N N . TRP A 1 84 ? 11.417 9.474 -33.573 1.00 86.62 84 TRP A N 1
ATOM 606 C CA . TRP A 1 84 ? 10.108 8.881 -33.363 1.00 86.62 84 TRP A CA 1
ATOM 607 C C . TRP A 1 84 ? 10.234 7.600 -32.547 1.00 86.62 84 TRP A C 1
ATOM 609 O O . TRP A 1 84 ? 11.159 6.821 -32.779 1.00 86.62 84 TRP A O 1
ATOM 619 N N . TYR A 1 85 ? 9.280 7.379 -31.647 1.00 86.69 85 TYR A N 1
ATOM 620 C CA . TYR A 1 85 ? 9.128 6.151 -30.871 1.00 86.69 85 TYR A CA 1
ATOM 621 C C . TYR A 1 85 ? 7.899 5.393 -31.367 1.00 86.69 85 TYR A C 1
ATOM 623 O O . TYR A 1 85 ? 6.870 6.009 -31.650 1.00 86.69 85 TYR A O 1
ATOM 631 N N . GLY A 1 86 ? 8.028 4.073 -31.487 1.00 86.62 86 GLY A N 1
ATOM 632 C CA . GLY A 1 86 ? 6.965 3.178 -31.924 1.00 86.62 86 GLY A CA 1
ATOM 633 C C . GLY A 1 86 ? 5.932 2.935 -30.847 1.00 86.62 86 GLY A C 1
ATOM 634 O O . GLY A 1 86 ? 5.060 3.771 -30.627 1.00 86.62 86 GLY A O 1
ATOM 635 N N . ASP A 1 87 ? 6.000 1.776 -30.202 1.00 80.44 87 ASP A N 1
ATOM 636 C CA . ASP A 1 87 ? 5.203 1.532 -29.006 1.00 80.44 87 ASP A CA 1
ATOM 637 C C . ASP A 1 87 ? 5.849 2.264 -27.818 1.00 80.44 87 ASP A C 1
ATOM 639 O O . ASP A 1 87 ? 6.937 1.860 -27.392 1.00 80.44 87 ASP A O 1
ATOM 643 N N . PRO A 1 88 ? 5.219 3.304 -27.244 1.00 70.44 88 PRO A N 1
ATOM 644 C CA . PRO A 1 88 ? 5.747 3.959 -26.050 1.00 70.44 88 PRO A CA 1
ATOM 645 C C . PRO A 1 88 ? 5.773 3.029 -24.826 1.00 70.44 88 PRO A C 1
ATOM 647 O O . PRO A 1 88 ? 6.397 3.365 -23.820 1.00 70.44 88 PRO A O 1
ATOM 650 N N . PHE A 1 89 ? 5.110 1.870 -24.897 1.00 70.12 89 PHE A N 1
ATOM 651 C CA . PHE A 1 89 ? 5.075 0.870 -23.840 1.00 70.12 89 PHE A CA 1
ATOM 652 C C . PHE A 1 89 ? 5.924 -0.375 -24.139 1.00 70.12 89 PHE A C 1
ATOM 654 O O . PHE A 1 89 ? 5.970 -1.265 -23.278 1.00 70.12 89 PHE A O 1
ATOM 661 N N . ASP A 1 90 ? 6.634 -0.461 -25.276 1.00 72.88 90 ASP A N 1
ATOM 662 C CA . ASP A 1 90 ? 7.511 -1.613 -25.541 1.00 72.88 90 ASP A CA 1
ATOM 663 C C . ASP A 1 90 ? 8.541 -1.759 -24.415 1.00 72.88 90 ASP A C 1
ATOM 665 O O . ASP A 1 90 ? 9.193 -0.803 -24.003 1.00 72.88 90 ASP A O 1
ATOM 669 N N . SER A 1 91 ? 8.686 -2.978 -23.893 1.00 69.19 91 SER A N 1
ATOM 670 C CA . SER A 1 91 ? 9.586 -3.299 -22.773 1.00 69.19 91 SER A CA 1
ATOM 671 C C . SER A 1 91 ? 9.297 -2.576 -21.441 1.00 69.19 91 SER A C 1
ATOM 673 O O . SER A 1 91 ? 10.056 -2.752 -20.490 1.00 69.19 91 SER A O 1
ATOM 675 N N . THR A 1 92 ? 8.199 -1.818 -21.320 1.00 67.56 92 THR A N 1
ATOM 676 C CA . THR A 1 92 ? 7.798 -1.169 -20.052 1.00 67.56 92 THR A CA 1
ATOM 677 C C . THR A 1 92 ? 6.993 -2.090 -19.131 1.00 67.56 92 THR A C 1
ATOM 679 O O . THR A 1 92 ? 6.925 -1.862 -17.920 1.00 67.56 92 THR A O 1
ATOM 682 N N . VAL A 1 93 ? 6.393 -3.148 -19.686 1.00 69.50 93 VAL A N 1
ATOM 683 C CA . VAL A 1 93 ? 5.669 -4.161 -18.914 1.00 69.50 93 VAL A CA 1
ATOM 684 C C . VAL A 1 93 ? 6.685 -5.123 -18.292 1.00 69.50 93 VAL A C 1
ATOM 686 O O . VAL A 1 93 ? 7.470 -5.731 -19.027 1.00 69.50 93 VAL A O 1
ATOM 689 N N . PRO A 1 94 ? 6.692 -5.297 -16.957 1.00 67.88 94 PRO A N 1
ATOM 690 C CA . PRO A 1 94 ? 7.578 -6.259 -16.315 1.00 67.88 94 PRO A CA 1
ATOM 691 C C . PRO A 1 94 ? 7.339 -7.672 -16.864 1.00 67.88 94 PRO A C 1
ATOM 693 O O . PRO A 1 94 ? 6.207 -8.155 -16.864 1.00 67.88 94 PRO A O 1
ATOM 696 N N . LYS A 1 95 ? 8.407 -8.334 -17.330 1.00 71.88 95 LYS A N 1
ATOM 697 C CA . LYS A 1 95 ? 8.355 -9.729 -17.813 1.00 71.88 95 LYS A CA 1
ATOM 698 C C . LYS A 1 95 ? 8.093 -10.722 -16.682 1.00 71.88 95 LYS A C 1
ATOM 700 O O . LYS A 1 95 ? 7.525 -11.785 -16.903 1.00 71.88 95 LYS A O 1
ATOM 705 N N . ASP A 1 96 ? 8.534 -10.375 -15.482 1.00 73.50 96 ASP A N 1
ATOM 706 C CA . ASP A 1 96 ? 8.306 -11.126 -14.263 1.00 73.50 96 ASP A CA 1
ATOM 707 C C . ASP A 1 96 ? 8.067 -10.158 -13.092 1.00 73.50 96 ASP A C 1
ATOM 709 O O . ASP A 1 96 ? 8.035 -8.934 -13.246 1.00 73.50 96 ASP A O 1
ATOM 713 N N . LYS A 1 97 ? 7.843 -10.723 -11.906 1.00 70.38 97 LYS A N 1
ATOM 714 C CA . LYS A 1 97 ? 7.639 -9.965 -10.669 1.00 70.38 97 LYS A CA 1
ATOM 715 C C . LYS A 1 97 ? 8.951 -9.539 -10.008 1.00 70.38 97 LYS A C 1
ATOM 717 O O . LYS A 1 97 ? 8.918 -9.096 -8.866 1.00 70.38 97 LYS A O 1
ATOM 722 N N . ARG A 1 98 ? 10.110 -9.723 -10.647 1.00 73.62 98 ARG A N 1
ATOM 723 C CA . ARG A 1 98 ? 11.379 -9.345 -10.030 1.00 73.62 98 ARG A CA 1
ATOM 724 C C . ARG A 1 98 ? 11.577 -7.831 -10.106 1.00 73.62 98 ARG A C 1
ATOM 726 O O . ARG A 1 98 ? 11.089 -7.183 -11.035 1.00 73.62 98 ARG A O 1
ATOM 733 N N . PRO A 1 99 ? 12.333 -7.271 -9.149 1.00 69.81 99 PRO A N 1
ATOM 734 C CA . PRO A 1 99 ? 12.825 -5.912 -9.240 1.00 69.81 99 PRO A CA 1
ATOM 735 C C . PRO A 1 99 ? 13.512 -5.636 -10.576 1.00 69.81 99 PRO A C 1
ATOM 737 O O . PRO A 1 99 ? 14.539 -6.240 -10.879 1.00 69.81 99 PRO A O 1
ATOM 740 N N . ALA A 1 100 ? 12.964 -4.707 -11.357 1.00 69.75 100 ALA A N 1
ATOM 741 C CA . ALA 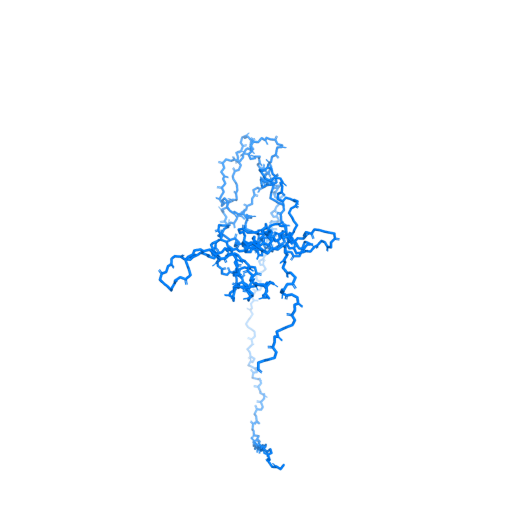A 1 100 ? 13.626 -4.156 -12.531 1.00 69.75 100 ALA A CA 1
ATOM 742 C C . ALA A 1 100 ? 13.966 -2.688 -12.244 1.00 69.75 100 ALA A C 1
ATOM 744 O O . ALA A 1 100 ? 13.071 -1.937 -11.839 1.00 69.75 100 ALA A O 1
ATOM 745 N N . PRO A 1 101 ? 15.229 -2.260 -12.417 1.00 65.69 101 PRO A N 1
ATOM 746 C CA . PRO A 1 101 ? 15.579 -0.857 -12.279 1.00 65.69 101 PRO A CA 1
ATOM 747 C C . PRO A 1 101 ? 14.857 -0.060 -13.365 1.00 65.69 101 PRO A C 1
ATOM 749 O O . PRO A 1 101 ? 14.967 -0.365 -14.550 1.00 65.69 101 PRO A O 1
ATOM 752 N N . ILE A 1 102 ? 14.107 0.960 -12.952 1.00 70.31 102 ILE A N 1
ATOM 753 C CA . ILE A 1 102 ? 13.455 1.906 -13.858 1.00 70.31 102 ILE A CA 1
ATOM 754 C C . ILE A 1 102 ? 14.206 3.235 -13.698 1.00 70.31 102 ILE A C 1
ATOM 756 O O . ILE A 1 102 ? 13.956 3.939 -12.717 1.00 70.31 102 ILE A O 1
ATOM 760 N N . PRO A 1 103 ? 15.140 3.583 -14.607 1.00 70.56 103 PRO A N 1
ATOM 761 C CA . PRO A 1 103 ? 16.008 4.754 -14.451 1.00 70.56 103 PRO A CA 1
ATOM 762 C C . PRO A 1 103 ? 15.240 6.062 -14.246 1.00 70.56 103 PRO A C 1
ATOM 764 O O . PRO A 1 103 ? 15.626 6.891 -13.428 1.00 70.56 103 PRO A O 1
ATOM 767 N N . THR A 1 104 ? 14.102 6.222 -14.924 1.00 69.25 104 THR A N 1
ATOM 768 C CA . THR A 1 104 ? 13.222 7.386 -14.762 1.00 69.25 104 THR A CA 1
ATOM 769 C C . THR A 1 104 ? 12.592 7.454 -13.372 1.00 69.25 104 THR A C 1
ATOM 771 O O . THR A 1 104 ? 12.581 8.522 -12.767 1.00 69.25 104 THR A O 1
ATOM 774 N N . MET A 1 105 ? 12.134 6.329 -12.815 1.00 71.31 105 MET A N 1
ATOM 775 C CA . MET A 1 105 ? 11.616 6.283 -11.440 1.00 71.31 105 MET A CA 1
ATOM 776 C C . MET A 1 105 ? 12.720 6.555 -10.422 1.00 71.31 105 MET A C 1
ATOM 778 O O . MET A 1 105 ? 12.488 7.291 -9.471 1.00 71.31 105 MET A O 1
ATOM 782 N N . ALA A 1 106 ? 13.920 6.008 -10.638 1.00 72.62 106 ALA A N 1
ATOM 783 C CA . ALA A 1 106 ? 15.070 6.260 -9.773 1.00 72.62 106 ALA A CA 1
ATOM 784 C C . ALA A 1 106 ? 15.473 7.745 -9.770 1.00 72.62 106 ALA A C 1
ATOM 786 O O . ALA A 1 106 ? 15.849 8.273 -8.730 1.00 72.62 106 ALA A O 1
ATOM 787 N N . ALA A 1 107 ? 15.355 8.428 -10.913 1.00 76.50 107 ALA A N 1
ATOM 788 C CA . ALA A 1 107 ? 15.631 9.858 -11.018 1.00 76.50 107 ALA A CA 1
ATOM 789 C C . ALA A 1 107 ? 14.525 10.735 -10.404 1.00 76.50 107 ALA A C 1
ATOM 791 O O . ALA A 1 107 ? 14.825 11.751 -9.784 1.00 76.50 107 ALA A O 1
ATOM 792 N N . MET A 1 108 ? 13.251 10.369 -10.586 1.00 79.69 108 MET A N 1
ATOM 793 C CA . MET A 1 108 ? 12.114 11.179 -10.129 1.00 79.69 108 MET A CA 1
ATOM 794 C C . MET A 1 108 ? 11.775 10.964 -8.654 1.00 79.69 108 MET A C 1
ATOM 796 O O . MET A 1 108 ? 11.363 11.902 -7.977 1.00 79.69 108 MET A O 1
ATOM 800 N N . VAL A 1 109 ? 11.904 9.732 -8.162 1.00 80.69 109 VAL A N 1
ATOM 801 C CA . VAL A 1 109 ? 11.505 9.350 -6.806 1.00 80.69 109 VAL A CA 1
ATOM 802 C C . VAL A 1 109 ? 12.536 8.358 -6.239 1.00 80.69 109 VAL A C 1
ATOM 804 O O . VAL A 1 109 ? 12.260 7.160 -6.111 1.00 80.69 109 VAL A O 1
ATOM 807 N N . PRO A 1 110 ? 13.753 8.836 -5.919 1.00 79.94 110 PRO A N 1
ATOM 808 C CA . PRO A 1 110 ? 14.873 7.979 -5.518 1.00 79.94 110 PRO A CA 1
ATOM 809 C C . PRO A 1 110 ? 14.573 7.134 -4.273 1.00 79.94 110 PRO A C 1
ATOM 811 O O . PRO A 1 110 ? 15.099 6.031 -4.134 1.00 79.94 110 PRO A O 1
ATOM 814 N N . ASP A 1 111 ? 13.667 7.597 -3.411 1.00 80.56 111 ASP A N 1
ATOM 815 C CA . ASP A 1 111 ? 13.294 6.911 -2.173 1.00 80.56 111 ASP A CA 1
ATOM 816 C C . ASP A 1 111 ? 12.652 5.531 -2.397 1.00 80.56 111 ASP A C 1
ATOM 818 O O . ASP A 1 111 ? 12.757 4.676 -1.517 1.00 80.56 111 ASP A O 1
ATOM 822 N N . LEU A 1 112 ? 12.060 5.251 -3.574 1.00 77.62 112 LEU A N 1
ATOM 823 C CA . LEU A 1 112 ? 11.522 3.911 -3.876 1.00 77.62 112 LEU A CA 1
ATOM 824 C C . LEU A 1 112 ? 12.601 2.824 -3.859 1.00 77.62 112 LEU A C 1
ATOM 826 O O . LEU A 1 112 ? 12.285 1.667 -3.581 1.00 77.62 112 LEU A O 1
ATOM 830 N N . ALA A 1 113 ? 13.859 3.174 -4.147 1.00 75.25 113 ALA A N 1
ATOM 831 C CA . ALA A 1 113 ? 14.970 2.225 -4.099 1.00 75.25 113 ALA A CA 1
ATOM 832 C C . ALA A 1 113 ? 15.218 1.690 -2.678 1.00 75.25 113 ALA A C 1
ATOM 834 O O . ALA A 1 113 ? 15.773 0.605 -2.522 1.00 75.25 113 ALA A O 1
ATOM 835 N N . ASN A 1 114 ? 14.770 2.430 -1.660 1.00 78.06 114 ASN A N 1
ATOM 836 C CA . ASN A 1 114 ? 14.983 2.118 -0.250 1.00 78.06 114 ASN A CA 1
ATOM 837 C C . ASN A 1 114 ? 13.759 1.464 0.412 1.00 78.06 114 ASN A C 1
ATOM 839 O O . ASN A 1 114 ? 13.775 1.225 1.617 1.00 78.06 114 ASN A O 1
ATOM 843 N N . PHE A 1 115 ? 12.684 1.188 -0.335 1.00 79.00 115 PHE A N 1
ATOM 844 C CA . PHE A 1 115 ? 11.486 0.566 0.231 1.00 79.00 115 PHE A CA 1
ATOM 845 C C . PHE A 1 115 ? 11.725 -0.901 0.600 1.00 79.00 115 PHE A C 1
ATOM 847 O O . PHE A 1 115 ? 12.251 -1.706 -0.175 1.00 79.00 115 PHE A O 1
ATOM 854 N N . GLU A 1 116 ? 11.275 -1.262 1.797 1.00 76.62 116 GLU A N 1
ATOM 855 C CA . GLU A 1 116 ? 11.515 -2.564 2.403 1.00 76.62 116 GLU A CA 1
ATOM 856 C C . GLU A 1 116 ? 10.413 -3.560 2.021 1.00 76.62 116 GLU A C 1
ATOM 858 O O . GLU A 1 116 ? 9.406 -3.726 2.710 1.00 76.62 116 GLU A O 1
ATOM 863 N N . HIS A 1 117 ? 10.598 -4.248 0.893 1.00 78.25 117 HIS A N 1
ATOM 864 C CA . HIS A 1 117 ? 9.615 -5.191 0.356 1.00 78.25 117 HIS A CA 1
ATOM 865 C C . HIS A 1 117 ? 9.860 -6.638 0.815 1.00 78.25 117 HIS A C 1
ATOM 867 O O . HIS A 1 117 ? 10.242 -7.524 0.042 1.00 78.25 117 HIS A O 1
ATOM 873 N N . GLY A 1 118 ? 9.654 -6.901 2.105 1.00 73.94 118 GLY A N 1
ATOM 874 C CA . GLY A 1 118 ? 9.670 -8.259 2.658 1.00 73.94 118 GLY A CA 1
ATOM 875 C C . GLY A 1 118 ? 10.958 -9.039 2.360 1.00 73.94 118 GLY A C 1
ATOM 876 O O . GLY A 1 118 ? 10.898 -10.195 1.941 1.00 73.94 118 GLY A O 1
ATOM 877 N N . ARG A 1 119 ? 12.128 -8.414 2.556 1.00 78.94 119 ARG A N 1
ATOM 878 C CA . ARG A 1 119 ? 13.465 -9.016 2.357 1.00 78.94 119 ARG A CA 1
ATOM 879 C C . ARG A 1 119 ? 13.725 -9.426 0.902 1.00 78.94 119 ARG A C 1
ATOM 881 O O . ARG A 1 119 ? 14.355 -10.452 0.650 1.00 78.94 119 ARG A O 1
ATOM 888 N N . GLY A 1 120 ? 13.185 -8.662 -0.048 1.00 77.00 120 GLY A N 1
ATOM 889 C CA . GLY A 1 120 ? 13.304 -8.928 -1.485 1.00 77.00 120 GLY A CA 1
ATOM 890 C C . GLY A 1 120 ? 12.450 -10.099 -1.980 1.00 77.00 120 GLY A C 1
ATOM 891 O O . GLY A 1 120 ? 12.641 -10.567 -3.100 1.00 77.00 120 GLY A O 1
ATOM 892 N N . ARG A 1 121 ? 11.528 -10.608 -1.150 1.00 78.19 121 ARG A N 1
ATOM 893 C CA . ARG A 1 121 ? 10.575 -11.670 -1.525 1.00 78.19 121 ARG A CA 1
ATOM 894 C C . ARG A 1 121 ? 9.251 -11.121 -2.039 1.00 78.19 121 ARG A C 1
ATOM 896 O O . ARG A 1 121 ? 8.462 -11.892 -2.572 1.00 78.19 121 ARG A O 1
ATOM 903 N N . ILE A 1 122 ? 9.017 -9.830 -1.836 1.00 82.12 122 ILE A N 1
ATOM 904 C CA . ILE A 1 122 ? 7.850 -9.099 -2.309 1.00 82.12 122 ILE A CA 1
ATOM 905 C C . ILE A 1 122 ? 8.379 -8.021 -3.251 1.00 82.12 122 ILE A C 1
ATOM 907 O O . ILE A 1 122 ? 9.437 -7.440 -3.011 1.00 82.12 122 ILE A O 1
ATOM 911 N N . TRP A 1 123 ? 7.661 -7.765 -4.331 1.00 81.44 123 TRP A N 1
ATOM 912 C CA . TRP A 1 123 ? 7.931 -6.656 -5.232 1.00 81.44 123 TRP A CA 1
ATOM 913 C C . TRP A 1 123 ? 6.718 -5.734 -5.331 1.00 81.44 123 TRP A C 1
ATOM 915 O O . TRP A 1 123 ? 5.609 -6.106 -4.948 1.00 81.44 123 TRP A O 1
ATOM 925 N N . CYS A 1 124 ? 6.903 -4.533 -5.886 1.00 83.62 124 CYS A N 1
ATOM 926 C CA . CYS A 1 124 ? 5.843 -3.540 -6.075 1.00 83.62 124 CYS A CA 1
ATOM 927 C C . CYS A 1 124 ? 4.573 -4.156 -6.690 1.00 83.62 124 CYS A C 1
ATOM 929 O O . CYS A 1 124 ? 3.459 -3.825 -6.291 1.00 83.62 124 CYS A O 1
ATOM 931 N N . MET A 1 125 ? 4.746 -5.098 -7.625 1.00 85.75 125 MET A N 1
ATOM 932 C CA . MET A 1 125 ? 3.661 -5.750 -8.369 1.00 85.75 125 MET A CA 1
ATOM 933 C C . MET A 1 125 ? 2.982 -6.921 -7.643 1.00 85.75 125 MET A C 1
ATOM 935 O O . MET A 1 125 ? 2.072 -7.537 -8.190 1.00 85.75 125 MET A O 1
ATOM 939 N N . ASP A 1 126 ? 3.398 -7.250 -6.421 1.00 87.56 126 ASP A N 1
ATOM 940 C CA . ASP A 1 126 ? 2.627 -8.148 -5.551 1.00 87.56 126 ASP A CA 1
ATOM 941 C C . ASP A 1 126 ? 1.496 -7.407 -4.822 1.00 87.56 126 ASP A C 1
ATOM 943 O O . ASP A 1 126 ? 0.509 -8.024 -4.400 1.00 87.56 126 ASP A O 1
ATOM 947 N N . CYS A 1 127 ? 1.629 -6.079 -4.731 1.00 89.56 127 CYS A N 1
ATOM 948 C CA . CYS A 1 127 ? 0.654 -5.164 -4.150 1.00 89.56 127 CYS A CA 1
ATOM 949 C C . CYS A 1 127 ? -0.100 -4.371 -5.222 1.00 89.56 127 CYS A C 1
ATOM 951 O O . CYS A 1 127 ? -1.324 -4.282 -5.159 1.00 89.56 127 CYS A O 1
ATOM 953 N N . HIS A 1 128 ? 0.610 -3.830 -6.213 1.00 90.00 128 HIS A N 1
ATOM 954 C CA . HIS A 1 128 ? 0.049 -3.027 -7.298 1.00 90.00 128 HIS A CA 1
ATOM 955 C C . HIS A 1 128 ? -0.272 -3.870 -8.529 1.00 90.00 128 HIS A C 1
ATOM 957 O O . HIS A 1 128 ? 0.475 -4.772 -8.902 1.00 90.00 128 HIS A O 1
ATOM 963 N N . HIS A 1 129 ? -1.364 -3.533 -9.207 1.00 91.12 129 HIS A N 1
ATOM 964 C CA . HIS A 1 129 ? -1.720 -4.180 -10.461 1.00 91.12 129 HIS A CA 1
ATOM 965 C C . HIS A 1 129 ? -0.723 -3.813 -11.571 1.00 91.12 129 HIS A C 1
ATOM 967 O O . HIS A 1 129 ? -0.257 -2.676 -11.683 1.00 91.12 129 HIS A O 1
ATOM 973 N N . THR A 1 130 ? -0.413 -4.789 -12.428 1.00 83.00 130 THR A N 1
ATOM 974 C CA . THR A 1 130 ? 0.672 -4.689 -13.414 1.00 83.00 130 THR A CA 1
ATOM 975 C C . THR A 1 130 ? 0.434 -3.628 -14.487 1.00 83.00 130 THR A C 1
ATOM 977 O O . THR A 1 130 ? 1.334 -2.852 -14.803 1.00 83.00 130 THR A O 1
ATOM 980 N N . THR A 1 131 ? -0.789 -3.572 -15.016 1.00 82.44 131 THR A N 1
ATOM 981 C CA . THR A 1 131 ? -1.213 -2.595 -16.032 1.00 82.44 131 THR A CA 1
ATOM 982 C C . THR A 1 131 ? -2.010 -1.422 -15.450 1.00 82.44 131 THR A C 1
ATOM 984 O O . THR A 1 131 ? -1.780 -0.275 -15.819 1.00 82.44 131 THR A O 1
ATOM 987 N N . GLN A 1 132 ? -2.909 -1.671 -14.494 1.00 87.12 132 GLN A N 1
ATOM 988 C CA . GLN A 1 132 ? -3.713 -0.647 -13.816 1.00 87.12 132 GLN A CA 1
ATOM 989 C C . GLN A 1 132 ? -3.013 -0.147 -12.542 1.00 87.12 132 GLN A C 1
ATOM 991 O O . GLN A 1 132 ? -3.439 -0.446 -11.433 1.00 87.12 132 GLN A O 1
ATOM 996 N N . ARG A 1 133 ? -1.918 0.610 -12.679 1.00 83.81 133 ARG A N 1
ATOM 997 C CA . ARG A 1 133 ? -1.037 1.007 -11.552 1.00 83.81 133 ARG A CA 1
ATOM 998 C C . ARG A 1 133 ? -1.728 1.807 -10.437 1.00 83.81 133 ARG A C 1
ATOM 1000 O O . ARG A 1 133 ? -1.230 1.844 -9.314 1.00 83.81 133 ARG A O 1
ATOM 1007 N N . ASN A 1 134 ? -2.881 2.409 -10.731 1.00 90.19 134 ASN A N 1
ATOM 1008 C CA . ASN A 1 134 ? -3.763 3.069 -9.767 1.00 90.19 134 ASN A CA 1
ATOM 1009 C C . ASN A 1 134 ? -4.710 2.101 -9.028 1.00 90.19 134 ASN A C 1
ATOM 1011 O O . ASN A 1 134 ? -5.696 2.533 -8.433 1.00 90.19 134 ASN A O 1
ATOM 1015 N N . LYS A 1 135 ? -4.445 0.798 -9.102 1.00 95.12 135 LYS A N 1
ATOM 1016 C CA . LYS A 1 135 ? -5.174 -0.253 -8.406 1.00 95.12 135 LYS A CA 1
ATOM 1017 C C . LYS A 1 135 ? -4.200 -1.214 -7.744 1.00 95.12 135 LYS A C 1
ATOM 1019 O O . LYS A 1 135 ? -3.048 -1.371 -8.157 1.00 95.12 135 LYS A O 1
ATOM 1024 N N . LEU A 1 136 ? -4.703 -1.871 -6.714 1.00 95.25 136 LEU A N 1
ATOM 1025 C CA . LEU A 1 136 ? -4.054 -2.999 -6.074 1.00 95.25 136 LEU A CA 1
ATOM 1026 C C . LEU A 1 136 ? -4.389 -4.285 -6.844 1.00 95.25 136 LEU A C 1
ATOM 1028 O O . LEU A 1 136 ? -5.247 -4.281 -7.726 1.00 95.25 136 LEU A O 1
ATOM 1032 N N . VAL A 1 137 ? -3.709 -5.380 -6.530 1.00 94.31 137 VAL A N 1
ATOM 1033 C CA . VAL A 1 137 ? -3.914 -6.682 -7.181 1.00 94.31 137 VAL A CA 1
ATOM 1034 C C . VAL A 1 137 ? -4.319 -7.729 -6.158 1.00 94.31 137 VAL A C 1
ATOM 1036 O O . VAL A 1 137 ? -3.842 -7.683 -5.025 1.00 94.31 137 VAL A O 1
ATOM 1039 N N . ASP A 1 138 ? -5.163 -8.687 -6.523 1.00 93.00 138 ASP A N 1
ATOM 1040 C CA . ASP A 1 138 ? -5.516 -9.835 -5.686 1.00 93.00 138 ASP A CA 1
ATOM 1041 C C . ASP A 1 138 ? -4.581 -11.054 -5.930 1.00 93.00 138 ASP A C 1
ATOM 1043 O O . ASP A 1 138 ? -3.472 -10.895 -6.450 1.00 93.00 138 ASP A O 1
ATOM 1047 N N . HIS A 1 139 ? -4.914 -12.250 -5.425 1.00 90.25 139 HIS A N 1
ATOM 1048 C CA . HIS A 1 139 ? -4.068 -13.442 -5.630 1.00 90.25 139 HIS A CA 1
ATOM 1049 C C . HIS A 1 139 ? -4.181 -14.019 -7.052 1.00 90.25 139 HIS A C 1
ATOM 1051 O O . HIS A 1 139 ? -3.245 -14.663 -7.521 1.00 90.25 139 HIS A O 1
ATOM 1057 N N . PHE A 1 140 ? -5.297 -13.764 -7.732 1.00 90.69 140 PHE A N 1
ATOM 1058 C CA . PHE A 1 140 ? -5.596 -14.224 -9.086 1.00 90.69 140 PHE A CA 1
ATOM 1059 C C . PHE A 1 140 ? -5.134 -13.233 -10.166 1.00 90.69 140 PHE A C 1
ATOM 1061 O O . PHE A 1 140 ? -5.032 -13.602 -11.332 1.00 90.69 140 PHE A O 1
ATOM 1068 N N . GLY A 1 141 ? -4.778 -12.008 -9.775 1.00 90.44 141 GLY A N 1
ATOM 1069 C CA . GLY A 1 141 ? -4.384 -10.932 -10.682 1.00 90.44 141 GLY A CA 1
ATOM 1070 C C . GLY A 1 141 ? -5.473 -9.881 -10.890 1.00 90.44 141 GLY A C 1
ATOM 1071 O O . GLY A 1 141 ? -5.234 -8.909 -11.604 1.00 90.44 141 GLY A O 1
ATOM 1072 N N . ASP A 1 142 ? -6.633 -10.036 -10.254 1.00 93.81 142 ASP A N 1
ATOM 1073 C CA . ASP A 1 142 ? -7.761 -9.131 -10.405 1.00 93.81 142 ASP A CA 1
ATOM 1074 C C . ASP A 1 142 ? -7.518 -7.798 -9.678 1.00 93.81 142 ASP A C 1
ATOM 1076 O O . ASP A 1 142 ? -6.845 -7.741 -8.639 1.00 93.81 142 ASP A O 1
ATOM 1080 N N . PRO A 1 143 ? -8.050 -6.687 -10.214 1.00 95.81 143 PRO A N 1
ATOM 1081 C CA . PRO A 1 143 ? -7.861 -5.368 -9.635 1.00 95.81 143 PRO A CA 1
ATOM 1082 C C . PRO A 1 143 ? -8.662 -5.166 -8.342 1.00 95.81 143 PRO A C 1
ATOM 1084 O O . PRO A 1 143 ? -9.871 -5.382 -8.293 1.00 95.81 143 PRO A O 1
ATOM 1087 N N . ILE A 1 144 ? -8.006 -4.604 -7.329 1.00 96.62 144 ILE A N 1
ATOM 1088 C CA . ILE A 1 144 ? -8.597 -4.144 -6.068 1.00 96.62 144 ILE A CA 1
ATOM 1089 C C . ILE A 1 144 ? -8.530 -2.606 -6.017 1.00 96.62 144 ILE A C 1
ATOM 1091 O O . ILE A 1 144 ? -7.504 -2.008 -6.345 1.00 96.62 144 ILE A O 1
ATOM 1095 N N . SER A 1 145 ? -9.613 -1.942 -5.596 1.00 95.12 145 SER A N 1
ATOM 1096 C CA . SER A 1 145 ? -9.610 -0.481 -5.383 1.00 95.12 145 SER A CA 1
ATOM 1097 C C . SER A 1 145 ? -8.702 -0.083 -4.212 1.00 95.12 145 SER A C 1
ATOM 1099 O O . SER A 1 145 ? -8.644 -0.790 -3.205 1.00 95.12 145 SER A O 1
ATOM 1101 N N . PHE A 1 146 ? -8.069 1.093 -4.284 1.00 93.12 146 PHE A N 1
ATOM 1102 C CA . PHE A 1 146 ? -7.342 1.676 -3.148 1.00 93.12 146 PHE A CA 1
ATOM 1103 C C . PHE A 1 146 ? -8.226 1.994 -1.937 1.00 93.12 146 PHE A C 1
ATOM 1105 O O . PHE A 1 146 ? -7.690 2.157 -0.847 1.00 93.12 146 PHE A O 1
ATOM 1112 N N . ASP A 1 147 ? -9.551 2.024 -2.093 1.00 93.19 147 ASP A N 1
ATOM 1113 C CA . ASP A 1 147 ? -10.489 2.158 -0.968 1.00 93.19 147 ASP A CA 1
ATOM 1114 C C . ASP A 1 147 ? -10.663 0.850 -0.182 1.00 93.19 147 ASP A C 1
ATOM 1116 O O . ASP A 1 147 ? -11.292 0.824 0.877 1.00 93.19 147 ASP A O 1
ATOM 1120 N N . GLN A 1 148 ? -10.144 -0.266 -0.709 1.00 93.56 148 GLN A N 1
ATOM 1121 C CA . GLN A 1 148 ? -10.251 -1.583 -0.086 1.00 93.56 148 GLN A CA 1
ATOM 1122 C C . GLN A 1 148 ? -8.899 -2.294 0.079 1.00 93.56 148 GLN A C 1
ATOM 1124 O O . GLN A 1 148 ? -8.772 -3.475 -0.265 1.00 93.56 148 GLN A O 1
ATOM 1129 N N . PRO A 1 149 ? -7.876 -1.633 0.653 1.00 94.44 149 PRO A N 1
ATOM 1130 C CA . PRO A 1 149 ? -6.553 -2.228 0.815 1.00 94.44 149 PRO A CA 1
ATOM 1131 C C . PRO A 1 149 ? -6.581 -3.463 1.724 1.00 94.44 149 PRO A C 1
ATOM 1133 O O . PRO A 1 149 ? -5.746 -4.349 1.571 1.00 94.44 149 PRO A O 1
ATOM 1136 N N . GLN A 1 150 ? -7.577 -3.593 2.607 1.00 94.31 150 GLN A N 1
ATOM 1137 C CA . GLN A 1 150 ? -7.784 -4.773 3.448 1.00 94.31 150 GLN A CA 1
ATOM 1138 C C . GLN A 1 150 ? -7.877 -6.086 2.656 1.00 94.31 150 GLN A C 1
ATOM 1140 O O . GLN A 1 150 ? -7.435 -7.121 3.157 1.00 94.31 150 GLN A O 1
ATOM 1145 N N . LEU A 1 151 ? -8.390 -6.057 1.418 1.00 94.12 151 LEU A N 1
ATOM 1146 C CA . LEU A 1 151 ? -8.447 -7.239 0.552 1.00 94.12 151 LEU A CA 1
ATOM 1147 C C . LEU A 1 151 ? -7.044 -7.681 0.108 1.00 94.12 151 LEU A C 1
ATOM 1149 O O 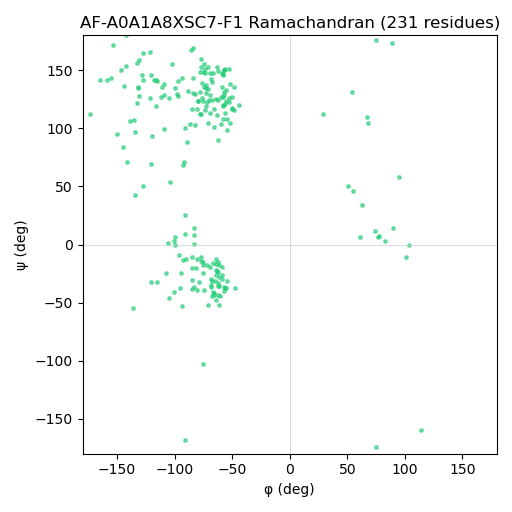. LEU A 1 151 ? -6.757 -8.875 0.063 1.00 94.12 151 LEU A O 1
ATOM 1153 N N . LEU A 1 152 ? -6.146 -6.725 -0.150 1.00 94.69 152 LEU A N 1
ATOM 1154 C CA . LEU A 1 152 ? -4.742 -6.999 -0.450 1.00 94.69 152 LEU A CA 1
ATOM 1155 C C . LEU A 1 152 ? -3.997 -7.479 0.801 1.00 94.69 152 LEU A C 1
ATOM 1157 O O . LEU A 1 152 ? -3.335 -8.515 0.770 1.00 94.69 152 LEU A O 1
ATOM 1161 N N . CYS A 1 153 ? -4.095 -6.737 1.907 1.00 91.69 153 CYS A N 1
ATOM 1162 C CA . CYS A 1 153 ? -3.357 -7.038 3.136 1.00 91.69 153 CYS A CA 1
ATOM 1163 C C . CYS A 1 153 ? -3.739 -8.417 3.698 1.00 91.69 153 CYS A C 1
ATOM 1165 O O . CYS A 1 153 ? -2.886 -9.152 4.203 1.00 91.69 153 CYS A O 1
ATOM 1167 N N . GLY A 1 154 ? -5.014 -8.791 3.559 1.00 92.75 154 GLY A N 1
ATOM 1168 C CA . GLY A 1 154 ? -5.559 -10.068 4.003 1.00 92.75 154 GLY A CA 1
ATOM 1169 C C . GLY A 1 154 ? -4.993 -11.302 3.304 1.00 92.75 154 GLY A C 1
ATOM 1170 O O . GLY A 1 154 ? -5.111 -12.391 3.860 1.00 92.75 154 GLY A O 1
ATOM 1171 N N . LYS A 1 155 ? -4.323 -11.153 2.150 1.00 90.69 155 LYS A N 1
ATOM 1172 C CA . LYS A 1 155 ? -3.612 -12.264 1.492 1.00 90.69 155 LYS A CA 1
ATOM 1173 C C . LYS A 1 155 ? -2.587 -12.922 2.413 1.00 90.69 155 LYS A C 1
ATOM 1175 O O . LYS A 1 155 ? -2.410 -14.134 2.369 1.00 90.69 155 LYS A O 1
ATOM 1180 N N . CYS A 1 156 ? -1.913 -12.108 3.226 1.00 88.12 156 CYS A N 1
ATOM 1181 C CA . CYS A 1 156 ? -0.849 -12.550 4.125 1.00 88.12 156 CYS A CA 1
ATOM 1182 C C . CYS A 1 156 ? -1.225 -12.359 5.602 1.00 88.12 156 CYS A C 1
ATOM 1184 O O . CYS A 1 156 ? -0.836 -13.164 6.443 1.00 88.12 156 CYS A O 1
ATOM 1186 N N . HIS A 1 157 ? -2.005 -11.325 5.929 1.00 89.56 157 HIS A N 1
ATOM 1187 C CA . HIS A 1 157 ? -2.400 -10.970 7.297 1.00 89.56 157 HIS A CA 1
ATOM 1188 C C . HIS A 1 157 ? -3.853 -11.362 7.589 1.00 89.56 157 HIS A C 1
ATOM 1190 O O . HIS A 1 157 ? -4.680 -10.533 7.975 1.00 89.56 157 HIS A O 1
ATOM 1196 N N . GLY A 1 158 ? -4.184 -12.636 7.365 1.00 93.81 158 GLY A N 1
ATOM 1197 C CA . GLY A 1 158 ? -5.555 -13.137 7.487 1.00 93.81 158 GLY A CA 1
ATOM 1198 C C . GLY A 1 158 ? -6.138 -13.028 8.901 1.00 93.81 158 GLY A C 1
ATOM 1199 O O . GLY A 1 158 ? -7.331 -12.776 9.060 1.00 93.81 158 GLY A O 1
ATOM 1200 N N . ASP A 1 159 ? -5.303 -13.160 9.933 1.00 94.94 159 ASP A N 1
ATOM 1201 C CA . ASP A 1 159 ? -5.700 -12.947 11.326 1.00 94.94 159 ASP A CA 1
ATOM 1202 C C . ASP A 1 159 ? -6.122 -11.495 11.572 1.00 94.94 159 ASP A C 1
ATOM 1204 O O . ASP A 1 159 ? -7.207 -11.251 12.091 1.00 94.94 159 ASP A O 1
ATOM 1208 N N . LYS A 1 160 ? -5.322 -10.533 11.105 1.00 93.31 160 LYS A N 1
ATOM 1209 C CA . LYS A 1 160 ? -5.624 -9.105 11.246 1.00 93.31 160 LYS A CA 1
ATOM 1210 C C . LYS A 1 160 ? -6.818 -8.682 10.399 1.00 93.31 160 LYS A C 1
ATOM 1212 O O . LYS A 1 160 ? -7.602 -7.851 10.848 1.00 93.31 160 LYS A O 1
ATOM 1217 N N . LEU A 1 161 ? -7.002 -9.273 9.216 1.00 95.00 161 LEU A N 1
ATOM 1218 C CA . LEU A 1 161 ? -8.204 -9.051 8.410 1.00 95.00 161 LEU A CA 1
ATOM 1219 C C . LEU A 1 161 ? -9.467 -9.523 9.147 1.00 95.00 161 LEU A C 1
ATOM 1221 O O . LEU A 1 161 ? -10.477 -8.821 9.129 1.00 95.00 161 LEU A O 1
ATOM 1225 N N . ARG A 1 162 ? -9.426 -10.693 9.795 1.00 95.94 162 ARG A N 1
ATOM 1226 C CA . ARG A 1 162 ? -10.545 -11.186 10.611 1.00 95.94 162 ARG A CA 1
ATOM 1227 C C . ARG A 1 162 ? -10.833 -10.241 11.776 1.00 95.94 162 ARG A C 1
ATOM 1229 O O . ARG A 1 162 ? -11.956 -9.760 11.872 1.00 95.94 162 ARG A O 1
ATOM 1236 N N . ASP A 1 163 ? -9.818 -9.889 12.564 1.00 95.31 163 ASP A N 1
ATOM 1237 C CA . ASP A 1 163 ? -9.979 -8.962 13.691 1.00 95.31 163 ASP A CA 1
ATOM 1238 C C . ASP A 1 163 ? -10.547 -7.606 13.228 1.00 95.31 163 ASP A C 1
ATOM 1240 O O . ASP A 1 163 ? -11.373 -6.999 13.909 1.00 95.31 163 ASP A O 1
ATOM 1244 N N . TRP A 1 164 ? -10.145 -7.126 12.046 1.00 94.56 164 TRP A N 1
ATOM 1245 C CA . TRP A 1 164 ? -10.663 -5.889 11.460 1.00 94.56 164 TRP A CA 1
ATOM 1246 C C . TRP A 1 164 ? -12.137 -5.992 11.052 1.00 94.56 164 TRP A C 1
ATOM 1248 O O . TRP A 1 164 ? -12.930 -5.094 11.361 1.00 94.56 164 TRP A O 1
ATOM 1258 N N . ARG A 1 165 ? -12.533 -7.101 10.411 1.00 93.50 165 ARG A N 1
ATOM 1259 C CA . ARG A 1 165 ? -13.934 -7.381 10.045 1.00 93.50 165 ARG A CA 1
ATOM 1260 C C . ARG A 1 165 ? -14.823 -7.448 11.285 1.00 93.50 165 ARG A C 1
ATOM 1262 O O . ARG A 1 165 ? -15.875 -6.804 11.312 1.00 93.50 165 ARG A O 1
ATOM 1269 N N . ASP A 1 166 ? -14.347 -8.121 12.325 1.00 93.50 166 ASP A N 1
ATOM 1270 C CA . ASP A 1 166 ? -15.065 -8.297 13.591 1.00 93.50 166 ASP A CA 1
ATOM 1271 C C . ASP A 1 166 ? -15.053 -7.017 14.447 1.00 93.50 166 ASP A C 1
ATOM 1273 O O . ASP A 1 166 ? -15.903 -6.820 15.309 1.00 93.50 166 ASP A O 1
ATOM 1277 N N . GLY A 1 167 ? -14.146 -6.082 14.151 1.00 90.25 167 GLY A N 1
ATOM 1278 C CA . GLY A 1 167 ? -14.067 -4.770 14.799 1.00 90.25 167 GLY A CA 1
ATOM 1279 C C . GLY A 1 167 ? -13.200 -4.709 16.034 1.00 90.25 167 GLY A C 1
ATOM 1280 O O . GLY A 1 167 ? -13.258 -3.727 16.765 1.00 90.25 167 GLY A O 1
ATOM 1281 N N . ILE A 1 168 ? -12.385 -5.737 16.223 1.00 91.94 168 ILE A N 1
ATOM 1282 C CA . ILE A 1 168 ? -11.363 -5.831 17.257 1.00 91.94 168 ILE A CA 1
ATOM 1283 C C . ILE A 1 168 ? -10.120 -5.028 16.841 1.00 91.94 168 ILE A C 1
ATOM 1285 O O . ILE A 1 168 ? -9.439 -4.454 17.687 1.00 91.94 168 ILE A O 1
ATOM 1289 N N . HIS A 1 169 ? -9.824 -4.962 15.537 1.00 91.94 169 HIS A N 1
ATOM 1290 C CA . HIS A 1 169 ? -8.666 -4.251 14.994 1.00 91.94 169 HIS A CA 1
ATOM 1291 C C . HIS A 1 169 ? -9.066 -3.076 14.085 1.00 91.94 169 HIS A C 1
ATOM 1293 O O . HIS A 1 169 ? -10.002 -3.170 13.293 1.00 91.94 169 HIS A O 1
ATOM 1299 N N . GLY A 1 170 ? -8.319 -1.972 14.165 1.00 88.00 170 GLY A N 1
ATOM 1300 C CA . GLY A 1 170 ? -8.612 -0.725 13.451 1.00 88.00 170 GLY A CA 1
ATOM 1301 C C . GLY A 1 170 ? -9.525 0.228 14.231 1.00 88.00 170 GLY A C 1
ATOM 1302 O O . GLY A 1 170 ? -10.030 -0.096 15.304 1.00 88.00 170 GLY A O 1
ATOM 1303 N N . LYS A 1 171 ? -9.720 1.437 13.695 1.00 89.00 171 LYS A N 1
ATOM 1304 C CA . LYS A 1 171 ? -10.553 2.481 14.311 1.00 89.00 171 LYS A CA 1
ATOM 1305 C C . LYS A 1 171 ? -11.929 2.516 13.647 1.00 89.00 171 LYS A C 1
ATOM 1307 O O . LYS A 1 171 ? -12.040 2.484 12.421 1.00 89.00 171 LYS A O 1
ATOM 1312 N N . ARG A 1 172 ? -12.984 2.592 14.459 1.00 90.50 172 ARG A N 1
ATOM 1313 C CA . ARG A 1 172 ? -14.372 2.782 14.014 1.00 90.50 172 ARG A CA 1
ATOM 1314 C C . ARG A 1 172 ? -14.896 4.056 14.654 1.00 90.50 172 ARG A C 1
ATOM 1316 O O . ARG A 1 172 ? -14.791 4.217 15.865 1.00 90.50 172 ARG A O 1
ATOM 1323 N N . ILE A 1 173 ? -15.412 4.965 13.840 1.00 89.69 173 ILE A N 1
ATOM 1324 C CA . ILE A 1 173 ? -15.978 6.235 14.305 1.00 89.69 173 ILE A CA 1
ATOM 1325 C C . ILE A 1 173 ? -17.384 6.421 13.748 1.00 89.69 173 ILE A C 1
ATOM 1327 O O . ILE A 1 173 ? -17.771 5.771 12.775 1.00 89.69 173 ILE A O 1
ATOM 1331 N N . GLY A 1 174 ? -18.117 7.359 14.336 1.00 91.81 174 GLY A N 1
ATOM 1332 C CA . GLY A 1 174 ? -19.474 7.702 13.938 1.00 91.81 174 GLY A CA 1
ATOM 1333 C C . GLY A 1 174 ? -20.485 7.347 15.017 1.00 91.81 174 GLY A C 1
ATOM 1334 O O . GLY A 1 174 ? -20.150 7.219 16.192 1.00 91.81 174 GLY A O 1
ATOM 1335 N N . GLU A 1 175 ? -21.736 7.227 14.610 1.00 91.75 175 GLU A N 1
ATOM 1336 C CA . GLU A 1 175 ? -22.858 7.031 15.519 1.00 91.75 175 GLU A CA 1
ATOM 1337 C C . GLU A 1 175 ? -23.040 5.556 15.887 1.00 91.75 175 GLU A C 1
ATOM 1339 O O . GLU A 1 175 ? -22.907 4.667 15.049 1.00 91.75 175 GLU A O 1
ATOM 1344 N N . PHE A 1 176 ? -23.414 5.280 17.138 1.00 86.12 176 PHE A N 1
ATOM 1345 C CA . PHE A 1 176 ? -23.726 3.918 17.591 1.00 86.12 176 PHE A CA 1
ATOM 1346 C C . PHE A 1 176 ? -25.113 3.433 17.144 1.00 86.12 176 PHE A C 1
ATOM 1348 O O . PHE A 1 176 ? -25.388 2.233 17.184 1.00 86.12 176 PHE A O 1
ATOM 1355 N N . THR A 1 177 ? -25.978 4.339 16.683 1.00 90.06 177 THR A N 1
ATOM 1356 C CA . THR A 1 177 ? -27.329 4.015 16.211 1.00 90.06 177 THR A CA 1
ATOM 1357 C C . THR A 1 177 ? -27.273 3.102 14.981 1.00 90.06 177 THR A C 1
ATOM 1359 O O . THR A 1 177 ? -26.293 3.074 14.231 1.00 90.06 177 THR A O 1
ATOM 1362 N N . SER A 1 178 ? -28.311 2.296 14.763 1.00 84.81 178 SER A N 1
ATOM 1363 C CA . SER A 1 178 ? -28.385 1.416 13.588 1.00 84.81 178 SER A CA 1
ATOM 1364 C C . SER A 1 178 ? -28.461 2.204 12.275 1.00 84.81 178 SER A C 1
ATOM 1366 O O . SER A 1 178 ? -27.920 1.749 11.272 1.00 84.81 178 SER A O 1
ATOM 1368 N N . THR A 1 179 ? -29.075 3.389 12.299 1.00 91.88 179 THR A N 1
ATOM 1369 C CA . THR A 1 179 ? -29.286 4.273 11.141 1.00 91.88 179 THR A CA 1
ATOM 1370 C C . THR A 1 179 ? -28.230 5.367 10.984 1.00 91.88 179 THR A C 1
ATOM 1372 O O . THR A 1 179 ? -28.245 6.092 9.992 1.00 91.88 179 THR A O 1
ATOM 1375 N N . GLY A 1 180 ? -27.350 5.537 11.967 1.00 91.44 180 GLY A N 1
ATOM 1376 C CA . GLY A 1 180 ? -26.373 6.615 11.987 1.00 91.44 180 GLY A CA 1
ATOM 1377 C C . GLY A 1 180 ? -25.189 6.377 11.058 1.00 91.44 180 GLY A C 1
ATOM 1378 O O . GLY A 1 180 ? -24.885 5.246 10.662 1.00 91.44 180 GLY A O 1
ATOM 1379 N N . LYS A 1 181 ? -24.488 7.459 10.710 1.00 94.19 181 LYS A N 1
ATOM 1380 C CA . LYS A 1 181 ? -23.305 7.368 9.846 1.00 94.19 181 LYS A CA 1
ATOM 1381 C C . LYS A 1 181 ? -22.142 6.760 10.620 1.00 94.19 181 LYS A C 1
ATOM 1383 O O . LYS A 1 181 ? -21.798 7.223 11.705 1.00 94.19 181 LYS A O 1
ATOM 1388 N N . LYS A 1 182 ? -21.504 5.751 10.032 1.00 91.06 182 LYS A N 1
ATOM 1389 C CA . LYS A 1 182 ? -20.349 5.046 10.595 1.00 91.06 182 LYS A CA 1
ATOM 1390 C C . LYS A 1 182 ? -19.225 4.999 9.566 1.00 91.06 182 LYS A C 1
ATOM 1392 O O . LYS A 1 182 ? -19.484 4.897 8.368 1.00 91.06 182 LYS A O 1
ATOM 1397 N N . ARG A 1 183 ? -17.980 5.067 10.031 1.00 89.62 183 ARG A N 1
ATOM 1398 C CA . ARG A 1 183 ? -16.776 4.953 9.204 1.00 89.62 183 ARG A CA 1
ATOM 1399 C C . ARG A 1 183 ? -15.804 3.969 9.837 1.00 89.62 183 ARG A C 1
ATOM 1401 O O . ARG A 1 183 ? -15.522 4.036 11.033 1.00 89.62 183 ARG A O 1
ATOM 1408 N N . TRP A 1 184 ? -15.263 3.102 8.992 1.00 90.81 184 TRP A N 1
ATOM 1409 C CA . TRP A 1 184 ? -14.237 2.130 9.330 1.00 90.81 184 TRP A CA 1
ATOM 1410 C C . TRP A 1 184 ? -12.950 2.569 8.676 1.00 90.81 184 TRP A C 1
ATOM 1412 O O . TRP A 1 184 ? -12.937 2.841 7.476 1.00 90.81 184 TRP A O 1
ATOM 1422 N N . PHE A 1 185 ? -11.894 2.644 9.471 1.00 92.69 185 PHE A N 1
ATOM 1423 C CA . PHE A 1 185 ? -10.597 2.987 8.933 1.00 92.69 185 PHE A CA 1
ATOM 1424 C C . PHE A 1 185 ? -10.000 1.788 8.198 1.00 92.69 185 PHE A C 1
ATOM 1426 O O . PHE A 1 185 ? -10.122 0.652 8.663 1.00 92.69 185 PHE A O 1
ATOM 1433 N N . THR A 1 186 ? -9.367 2.030 7.056 1.00 93.88 186 THR A N 1
ATOM 1434 C CA . THR A 1 186 ? -8.675 0.993 6.283 1.00 93.88 186 THR A CA 1
ATOM 1435 C C . THR A 1 186 ? -7.248 0.792 6.795 1.00 93.88 186 THR A C 1
ATOM 1437 O O . THR A 1 186 ? -6.721 1.588 7.575 1.00 93.88 186 THR A O 1
ATOM 1440 N N . CYS A 1 187 ? -6.594 -0.289 6.365 1.00 92.25 187 CYS A N 1
ATOM 1441 C CA . CYS A 1 187 ? -5.252 -0.643 6.833 1.00 92.25 187 CYS A CA 1
ATOM 1442 C C . CYS A 1 187 ? -4.230 0.482 6.593 1.00 92.25 187 CYS A C 1
ATOM 1444 O O . CYS A 1 187 ? -3.402 0.759 7.459 1.00 92.25 187 CYS A O 1
ATOM 1446 N N . THR A 1 188 ? -4.306 1.145 5.436 1.00 92.75 188 THR A N 1
ATOM 1447 C CA . THR A 1 188 ? -3.340 2.163 4.994 1.00 92.75 188 THR A CA 1
ATOM 1448 C C . THR A 1 188 ? -3.562 3.539 5.610 1.00 92.75 188 THR A C 1
ATOM 1450 O O . THR A 1 188 ? -2.682 4.387 5.529 1.00 92.75 188 THR A O 1
ATOM 1453 N N . GLU A 1 189 ? -4.703 3.777 6.260 1.00 92.62 189 GLU A N 1
ATOM 1454 C CA . GLU A 1 189 ? -4.925 5.017 7.016 1.00 92.62 189 GLU A CA 1
ATOM 1455 C C . GLU A 1 189 ? -4.165 5.026 8.349 1.00 92.62 189 GLU A C 1
ATOM 1457 O O . GLU A 1 189 ? -4.034 6.066 8.988 1.00 92.62 189 GLU A O 1
ATOM 1462 N N . CYS A 1 190 ? -3.685 3.862 8.787 1.00 89.94 190 CYS A N 1
ATOM 1463 C CA . CYS A 1 190 ? -2.979 3.678 10.051 1.00 89.94 190 CYS A CA 1
ATOM 1464 C C . CYS A 1 190 ? -1.559 3.124 9.847 1.00 89.94 190 CYS A C 1
ATOM 1466 O O . CYS A 1 190 ? -0.656 3.466 10.606 1.00 89.94 190 CYS A O 1
ATOM 1468 N N . HIS A 1 191 ? -1.336 2.298 8.821 1.00 89.75 191 HIS A N 1
ATOM 1469 C CA . HIS A 1 191 ? -0.038 1.694 8.525 1.00 89.75 191 HIS A CA 1
ATOM 1470 C C . HIS A 1 191 ? 0.537 2.174 7.192 1.00 89.75 191 HIS A C 1
ATOM 1472 O O . HIS A 1 191 ? -0.171 2.260 6.193 1.00 89.75 191 HIS A O 1
ATOM 1478 N N . ASN A 1 192 ? 1.852 2.408 7.155 1.00 87.50 192 ASN A N 1
ATOM 1479 C CA . ASN A 1 192 ? 2.564 2.654 5.904 1.00 87.50 192 ASN A CA 1
ATOM 1480 C C . ASN A 1 192 ? 2.712 1.326 5.124 1.00 87.50 192 ASN A C 1
ATOM 1482 O O . ASN A 1 192 ? 3.418 0.433 5.601 1.00 87.50 192 ASN A O 1
ATOM 1486 N N . PRO A 1 193 ? 2.100 1.181 3.931 1.00 86.50 193 PRO A N 1
ATOM 1487 C CA . PRO A 1 193 ? 2.151 -0.059 3.152 1.00 86.50 193 PRO A CA 1
ATOM 1488 C C . PRO A 1 193 ? 3.550 -0.395 2.611 1.00 86.50 193 PRO A C 1
ATOM 1490 O O . PRO A 1 193 ? 3.786 -1.539 2.235 1.00 86.50 193 PRO A O 1
ATOM 1493 N N . HIS A 1 194 ? 4.476 0.568 2.591 1.00 85.75 194 HIS A N 1
ATOM 1494 C CA . HIS A 1 194 ? 5.865 0.386 2.155 1.00 85.75 194 HIS A CA 1
ATOM 1495 C C . HIS A 1 194 ? 6.855 0.221 3.318 1.00 85.75 194 HIS A C 1
ATOM 1497 O O . HIS A 1 194 ? 8.061 0.165 3.094 1.00 85.75 194 HIS A O 1
ATOM 1503 N N . ASN A 1 195 ? 6.357 0.120 4.555 1.00 82.44 195 ASN A N 1
ATOM 1504 C CA . ASN A 1 195 ? 7.153 -0.220 5.732 1.00 82.44 195 ASN A CA 1
ATOM 1505 C C . ASN A 1 195 ? 6.595 -1.498 6.383 1.00 82.44 195 ASN A C 1
ATOM 1507 O O . ASN A 1 195 ? 5.973 -1.469 7.447 1.00 82.44 195 ASN A O 1
ATOM 1511 N N . VAL A 1 196 ? 6.771 -2.627 5.692 1.00 78.81 196 VAL A N 1
ATOM 1512 C CA . VAL A 1 196 ? 6.333 -3.961 6.151 1.00 78.81 196 VAL A CA 1
ATOM 1513 C C . VAL A 1 196 ? 7.419 -4.703 6.939 1.00 78.81 196 VAL A C 1
ATOM 1515 O O . VAL A 1 196 ? 7.274 -5.896 7.235 1.00 78.81 196 VAL A O 1
ATOM 1518 N N . GLN A 1 197 ? 8.520 -4.022 7.267 1.00 81.31 197 GLN A N 1
ATOM 1519 C CA . GLN A 1 197 ? 9.683 -4.619 7.910 1.00 81.31 197 GLN A CA 1
ATOM 1520 C C . GLN A 1 197 ? 10.246 -3.800 9.079 1.00 81.31 197 GLN A C 1
ATOM 1522 O O . GLN A 1 197 ? 11.453 -3.721 9.282 1.00 81.31 197 GLN A O 1
ATOM 1527 N N . ASP A 1 198 ? 9.370 -3.270 9.920 1.00 80.19 198 ASP A N 1
ATOM 1528 C CA . ASP A 1 198 ? 9.768 -2.335 10.962 1.00 80.19 198 ASP A CA 1
ATOM 1529 C C . ASP A 1 198 ? 10.564 -2.964 12.135 1.00 80.19 198 ASP A C 1
ATOM 1531 O O . ASP A 1 198 ? 10.409 -4.138 12.512 1.00 80.19 198 ASP A O 1
ATOM 1535 N N . GLY A 1 199 ? 11.395 -2.126 12.763 1.00 75.94 199 GLY A N 1
ATOM 1536 C CA . GLY A 1 199 ? 12.012 -2.349 14.072 1.00 75.94 199 GLY A CA 1
ATOM 1537 C C . GLY A 1 199 ? 13.169 -3.358 14.128 1.00 75.94 199 GLY A C 1
ATOM 1538 O O . GLY A 1 199 ? 13.621 -3.923 13.137 1.00 75.94 199 GLY A O 1
ATOM 1539 N N . ALA A 1 200 ? 13.645 -3.643 15.348 1.00 77.06 200 ALA A N 1
ATOM 1540 C CA . ALA A 1 200 ? 14.83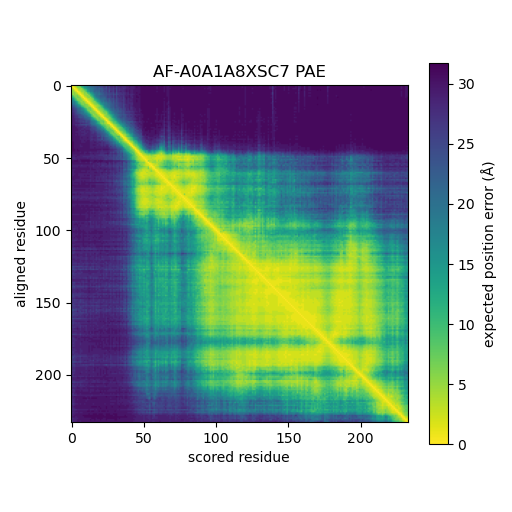4 -4.478 15.600 1.00 77.06 200 ALA A CA 1
ATOM 1541 C C . ALA A 1 200 ? 14.724 -5.930 15.098 1.00 77.06 200 ALA A C 1
ATOM 1543 O O . ALA A 1 200 ? 15.720 -6.640 14.990 1.00 77.06 200 ALA A O 1
ATOM 1544 N N . ARG A 1 201 ? 13.501 -6.400 14.827 1.00 73.62 201 ARG A N 1
ATOM 1545 C CA . ARG A 1 201 ? 13.247 -7.747 14.301 1.00 73.62 201 ARG A CA 1
ATOM 1546 C C . ARG A 1 201 ? 13.014 -7.760 12.789 1.00 73.62 201 ARG A C 1
ATOM 1548 O O . ARG A 1 201 ? 12.794 -8.851 12.263 1.00 73.62 201 ARG A O 1
ATOM 1555 N N . ASN A 1 202 ? 13.054 -6.590 12.140 1.00 78.00 202 ASN A N 1
ATOM 1556 C CA . ASN A 1 202 ? 12.923 -6.399 10.698 1.00 78.00 202 ASN A CA 1
ATOM 1557 C C . ASN A 1 202 ? 11.675 -7.125 10.149 1.00 78.00 202 ASN A C 1
ATOM 1559 O O . ASN A 1 202 ? 11.755 -7.988 9.269 1.00 78.00 202 ASN A O 1
ATOM 1563 N N . ARG A 1 203 ? 10.517 -6.894 10.796 1.00 78.44 203 ARG A N 1
ATOM 1564 C CA . ARG A 1 203 ? 9.255 -7.567 10.450 1.00 78.44 203 ARG A CA 1
ATOM 1565 C C . ARG A 1 203 ? 8.013 -6.779 10.852 1.00 78.44 203 ARG A C 1
ATOM 1567 O O . ARG A 1 203 ? 7.907 -6.300 11.979 1.00 78.44 203 ARG A O 1
ATOM 1574 N N . GLY A 1 204 ? 7.001 -6.863 9.994 1.00 79.62 204 GLY A N 1
ATOM 1575 C CA . GLY A 1 204 ? 5.668 -6.339 10.260 1.00 79.62 204 GLY A CA 1
ATOM 1576 C C . GLY A 1 204 ? 5.611 -4.819 10.158 1.00 79.62 204 GLY A C 1
ATOM 1577 O O . GLY A 1 204 ? 6.616 -4.154 9.935 1.00 79.62 204 GLY A O 1
ATOM 1578 N N . PHE A 1 205 ? 4.406 -4.282 10.309 1.00 84.44 205 PHE A N 1
ATOM 1579 C CA . PHE A 1 205 ? 4.197 -2.841 10.339 1.00 84.44 205 PHE A CA 1
ATOM 1580 C C . PHE A 1 205 ? 4.661 -2.229 11.661 1.00 84.44 205 PHE A C 1
ATOM 1582 O O . PHE A 1 205 ? 4.617 -2.884 12.710 1.00 84.44 205 PHE A O 1
ATOM 1589 N N . VAL A 1 206 ? 4.988 -0.935 11.609 1.00 84.00 206 VAL A N 1
ATOM 1590 C CA . VAL A 1 206 ? 5.200 -0.099 12.796 1.00 84.00 206 VAL A CA 1
ATOM 1591 C C . VAL A 1 206 ? 4.023 -0.266 13.754 1.00 84.00 206 VAL A C 1
ATOM 1593 O O . VAL A 1 206 ? 2.857 -0.109 13.372 1.00 84.00 206 VAL A O 1
ATOM 1596 N N . LYS A 1 207 ? 4.325 -0.588 15.014 1.00 82.56 207 LYS A N 1
ATOM 1597 C CA . LYS A 1 207 ? 3.307 -0.654 16.063 1.00 82.56 207 LYS A CA 1
ATOM 1598 C C . LYS A 1 207 ? 2.852 0.753 16.410 1.00 82.56 207 LYS A C 1
ATOM 1600 O O . LYS A 1 207 ? 3.653 1.583 16.830 1.00 82.56 207 LYS A O 1
ATOM 1605 N N . LEU A 1 208 ? 1.555 0.988 16.287 1.00 83.44 208 LEU A N 1
ATOM 1606 C CA . LEU A 1 208 ? 0.950 2.226 16.751 1.00 83.44 208 LEU A CA 1
ATOM 1607 C C . LEU A 1 208 ? 0.895 2.220 18.274 1.00 83.44 208 LEU A C 1
ATOM 1609 O O . LEU A 1 208 ? 0.559 1.203 18.887 1.00 83.44 208 LEU A O 1
ATOM 1613 N N . GLN A 1 209 ? 1.235 3.358 18.873 1.00 82.81 209 GLN A N 1
ATOM 1614 C CA . GLN A 1 209 ? 1.007 3.555 20.296 1.00 82.81 209 GLN A CA 1
ATOM 1615 C C . GLN A 1 209 ? -0.501 3.669 20.539 1.00 82.81 209 GLN A C 1
ATOM 1617 O O . GLN A 1 209 ? -1.155 4.450 19.841 1.00 82.81 209 GLN A O 1
ATOM 1622 N N . PRO A 1 210 ? -1.066 2.897 21.483 1.00 81.19 210 PRO A N 1
ATOM 1623 C CA . PRO A 1 210 ? -2.458 3.060 21.873 1.00 81.19 210 PRO A CA 1
ATOM 1624 C C . PRO A 1 210 ? -2.717 4.487 22.362 1.00 81.19 210 PRO A C 1
ATOM 1626 O O . PRO A 1 210 ? -1.850 5.099 22.992 1.00 81.19 210 PRO A O 1
ATOM 1629 N N . GLU A 1 211 ? -3.919 5.003 22.100 1.00 77.94 211 GLU A N 1
ATOM 1630 C CA . GLU A 1 211 ? -4.362 6.231 22.758 1.00 77.94 211 GLU A CA 1
ATOM 1631 C C . GLU A 1 211 ? -4.354 6.013 24.287 1.00 77.94 211 GLU A C 1
ATOM 1633 O O . GLU A 1 211 ? -4.570 4.883 24.750 1.00 77.94 211 GLU A O 1
ATOM 1638 N N . PRO A 1 212 ? -4.075 7.060 25.086 1.00 82.44 212 PRO A N 1
ATOM 1639 C CA . PRO A 1 212 ? -4.157 6.964 26.536 1.00 82.44 212 PRO A CA 1
ATOM 1640 C C . PRO A 1 212 ? -5.523 6.423 26.976 1.00 82.44 212 PRO A C 1
ATOM 1642 O O . PRO A 1 212 ? -6.524 6.659 26.291 1.00 82.44 212 PRO A O 1
ATOM 1645 N N . PRO A 1 213 ? -5.592 5.725 28.123 1.00 80.75 213 PRO A N 1
ATOM 1646 C CA . PRO A 1 213 ? -6.866 5.254 28.641 1.00 80.75 213 PRO A CA 1
ATOM 1647 C C . PRO A 1 213 ? -7.836 6.432 28.837 1.00 80.75 213 PRO A C 1
ATOM 1649 O O . PRO A 1 213 ? -7.396 7.556 29.111 1.00 80.75 213 PRO A O 1
ATOM 1652 N N . PRO A 1 214 ? -9.152 6.192 28.706 1.00 82.25 214 PRO A N 1
ATOM 1653 C CA . PRO A 1 214 ? -10.152 7.224 28.931 1.00 82.25 214 PRO A CA 1
ATOM 1654 C C . PRO A 1 214 ? -10.008 7.829 30.331 1.00 82.25 214 PRO A C 1
ATOM 1656 O O . PRO A 1 214 ? -9.563 7.173 31.275 1.00 82.25 214 PRO A O 1
ATOM 1659 N N . GLN A 1 215 ? -10.397 9.099 30.465 1.00 86.31 215 GLN A N 1
ATOM 1660 C CA . GLN A 1 215 ? -10.413 9.753 31.770 1.00 86.31 215 GLN A CA 1
ATOM 1661 C C . GLN A 1 215 ? -11.333 8.993 32.725 1.00 86.31 215 GLN A C 1
ATOM 1663 O O . GLN A 1 215 ? -12.452 8.618 32.370 1.00 86.31 215 GLN A O 1
ATOM 1668 N N . LEU A 1 216 ? -10.852 8.797 33.950 1.00 86.25 216 LEU A N 1
ATOM 1669 C CA . LEU A 1 216 ? -11.640 8.173 35.001 1.00 86.25 216 LEU A CA 1
ATOM 1670 C C . LEU A 1 216 ? -12.870 9.021 35.316 1.00 86.25 216 LEU A C 1
ATOM 1672 O O . LEU A 1 216 ? -12.849 10.252 35.222 1.00 86.25 216 LEU A O 1
ATOM 1676 N N . SER A 1 217 ? -13.943 8.347 35.728 1.00 85.50 217 SER A N 1
ATOM 1677 C CA . SER A 1 217 ? -15.147 9.033 36.182 1.00 85.50 217 SER A CA 1
ATOM 1678 C C . SER A 1 217 ? -14.836 9.981 37.348 1.00 85.50 217 SER A C 1
ATOM 1680 O O . SER A 1 217 ? -13.912 9.768 38.142 1.00 85.50 217 SER A O 1
ATOM 1682 N N . ARG A 1 218 ? -15.609 11.065 37.450 1.00 86.56 218 ARG A N 1
ATOM 1683 C CA . ARG A 1 218 ? -15.407 12.089 38.477 1.00 86.56 218 ARG A CA 1
ATOM 1684 C C . ARG A 1 218 ? -15.440 11.456 39.876 1.00 86.56 218 ARG A C 1
ATOM 1686 O O . ARG A 1 218 ? -16.451 10.890 40.271 1.00 86.56 218 ARG A O 1
ATOM 1693 N N . GLY A 1 219 ? -14.351 11.612 40.630 1.00 88.00 219 GLY A N 1
ATOM 1694 C CA . GLY A 1 219 ? -14.206 11.087 41.995 1.00 88.00 219 GLY A CA 1
ATOM 1695 C C . GLY A 1 219 ? -13.392 9.793 42.104 1.00 88.00 219 GLY A C 1
ATOM 1696 O O . GLY A 1 219 ? -13.001 9.428 43.211 1.00 88.00 219 GLY A O 1
ATOM 1697 N N . MET A 1 220 ? -13.068 9.135 40.986 1.00 85.69 220 MET A N 1
ATOM 1698 C CA . MET A 1 220 ? -12.135 8.007 40.975 1.00 85.69 220 MET A CA 1
ATOM 1699 C C . MET A 1 220 ? -10.685 8.497 40.898 1.00 85.69 220 MET A C 1
ATOM 1701 O O . MET A 1 220 ? -10.343 9.320 40.051 1.00 85.69 220 MET A O 1
ATOM 1705 N N . LYS A 1 221 ? -9.828 7.985 41.791 1.00 84.69 221 LYS A N 1
ATOM 1706 C CA . LYS A 1 221 ? -8.382 8.279 41.800 1.00 84.69 221 LYS A CA 1
ATOM 1707 C C . LYS A 1 221 ? -7.593 7.367 40.857 1.00 84.69 221 LYS A C 1
ATOM 1709 O O . LYS A 1 221 ? -6.573 7.790 40.326 1.00 84.69 221 LYS A O 1
ATOM 1714 N N . ASP A 1 222 ? -8.066 6.138 40.657 1.00 86.19 222 ASP A N 1
ATOM 1715 C CA . ASP A 1 222 ? -7.451 5.121 39.805 1.00 86.19 222 ASP A CA 1
ATOM 1716 C C . ASP A 1 222 ? -8.497 4.116 39.264 1.00 86.19 222 ASP A C 1
ATOM 1718 O O . ASP A 1 222 ? -9.665 4.123 39.664 1.00 86.19 222 ASP A O 1
ATOM 1722 N N . ALA A 1 223 ? -8.066 3.254 38.335 1.00 84.81 223 ALA A N 1
ATOM 1723 C CA . ALA A 1 223 ? -8.844 2.133 37.792 1.00 84.81 223 ALA A CA 1
ATOM 1724 C C . ALA A 1 223 ? -8.632 0.821 38.581 1.00 84.81 223 ALA A C 1
ATOM 1726 O O . ALA A 1 223 ? -8.760 -0.271 38.033 1.00 84.81 223 ALA A O 1
ATOM 1727 N N . GLY A 1 224 ? -8.260 0.883 39.867 1.00 83.69 224 GLY A N 1
ATOM 1728 C CA . GLY A 1 224 ? -7.966 -0.310 40.670 1.00 83.69 224 GLY A CA 1
ATOM 1729 C C . GLY A 1 224 ? -9.138 -1.292 40.763 1.00 83.69 224 GLY A C 1
ATOM 1730 O O . GLY A 1 224 ? -8.922 -2.501 40.831 1.00 83.69 224 GLY A O 1
ATOM 1731 N N . HIS A 1 225 ? -10.371 -0.785 40.684 1.00 80.25 225 HIS A N 1
ATOM 1732 C CA . HIS A 1 225 ? -11.599 -1.579 40.709 1.00 80.25 225 HIS A CA 1
ATOM 1733 C C . HIS A 1 225 ? -11.744 -2.540 39.514 1.00 80.25 225 HIS A C 1
ATOM 1735 O O . HIS A 1 225 ? -12.361 -3.587 39.670 1.00 80.25 225 HIS A O 1
ATOM 1741 N N . GLU A 1 226 ? -11.138 -2.247 38.357 1.00 81.88 226 GLU A N 1
ATOM 1742 C CA . GLU A 1 226 ? -11.174 -3.124 37.170 1.00 81.88 226 GLU A CA 1
ATOM 1743 C C . GLU A 1 226 ? -10.321 -4.391 37.339 1.00 81.88 226 GLU A C 1
ATOM 1745 O O . GLU A 1 226 ? -10.476 -5.361 36.600 1.00 81.88 226 GLU A O 1
ATOM 1750 N N . LYS A 1 227 ? -9.404 -4.396 38.315 1.00 82.75 227 LYS A N 1
ATOM 1751 C CA . LYS A 1 227 ? -8.539 -5.546 38.620 1.00 82.75 227 LYS A CA 1
ATOM 1752 C C . LYS A 1 227 ? -9.200 -6.555 39.555 1.00 82.75 227 LYS A C 1
ATOM 1754 O O . LYS A 1 227 ? -8.643 -7.629 39.773 1.00 82.75 227 LYS A O 1
ATOM 1759 N N . LEU A 1 228 ? -10.337 -6.204 40.151 1.00 80.88 228 LEU A N 1
ATOM 1760 C CA . LEU A 1 228 ? -11.079 -7.102 41.023 1.00 80.88 228 LEU A CA 1
ATOM 1761 C C . LEU A 1 228 ? -11.847 -8.098 40.151 1.00 80.88 228 LEU A C 1
ATOM 1763 O O . LEU A 1 228 ? -12.511 -7.716 39.190 1.00 80.88 228 LEU A O 1
ATOM 1767 N N . HIS A 1 229 ? -11.733 -9.387 40.471 1.00 72.56 229 HIS A N 1
ATOM 1768 C CA . HIS A 1 229 ? -12.475 -10.420 39.759 1.00 72.56 229 HIS A CA 1
ATOM 1769 C C . HIS A 1 229 ? -13.989 -10.161 39.850 1.00 72.56 229 HIS A C 1
ATOM 1771 O O . HIS A 1 229 ? -14.453 -9.665 40.883 1.00 72.56 229 HIS A O 1
ATOM 1777 N N . PRO A 1 230 ? -14.766 -10.506 38.804 1.00 74.69 230 PRO A N 1
ATOM 1778 C CA . PRO A 1 230 ? -16.216 -10.382 38.843 1.00 74.69 230 PRO A CA 1
ATOM 1779 C C . PRO A 1 230 ? -16.784 -11.078 40.081 1.00 74.69 230 PRO A C 1
ATOM 1781 O 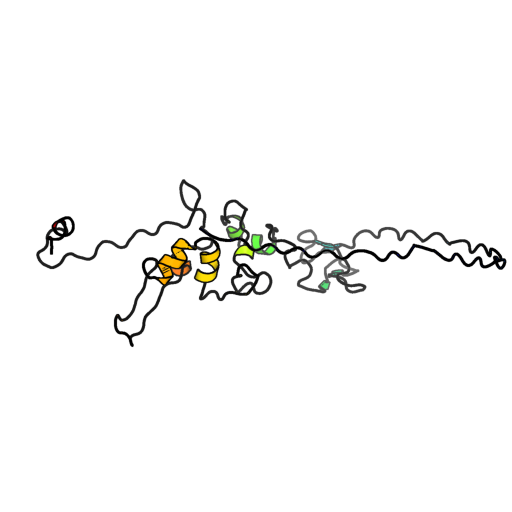O . PRO A 1 230 ? -16.358 -12.183 40.426 1.00 74.69 230 PRO A O 1
ATOM 1784 N N . ILE A 1 231 ? -17.754 -10.439 40.736 1.00 74.31 231 ILE A N 1
ATOM 1785 C CA . ILE A 1 231 ? -18.530 -11.078 41.802 1.00 74.31 231 ILE A CA 1
ATOM 1786 C C . ILE A 1 231 ? -19.225 -12.297 41.177 1.00 74.31 231 ILE A C 1
ATOM 1788 O O . ILE A 1 231 ? -19.885 -12.115 40.149 1.00 74.31 231 ILE A O 1
ATOM 1792 N N . PRO A 1 232 ? -19.085 -13.509 41.748 1.00 62.38 232 PRO A N 1
ATOM 1793 C CA . PRO A 1 232 ? -19.790 -14.689 41.262 1.00 62.38 232 PRO A CA 1
ATOM 1794 C C . PRO A 1 232 ? -21.289 -14.392 41.163 1.00 62.38 232 PRO A C 1
ATOM 1796 O O . PRO A 1 232 ? -21.874 -13.895 42.126 1.00 62.38 232 PRO A O 1
ATOM 1799 N N . HIS A 1 233 ? -21.862 -14.622 39.982 1.00 59.12 233 HIS A N 1
ATOM 1800 C CA . HIS A 1 233 ? -23.296 -14.476 39.722 1.00 59.12 233 HIS A CA 1
ATOM 1801 C C . HIS A 1 233 ? -24.031 -15.748 40.141 1.00 59.12 233 HIS A C 1
ATOM 1803 O O . HIS A 1 233 ? -23.475 -16.841 39.879 1.00 59.12 233 HIS A O 1
#

Mean predicted aligned error: 17.28 Å